Protein AF-A0A4Q3W2I7-F1 (afdb_monomer)

Secondary structure (DSSP, 8-state):
-HHHHSTTS--EEEEEEEHHHHHHS----S--SEEEEEE-S-SS--SHHHHHHGGGGHHHHHHHHHHHTTT-EEEEEEE---SSS-GGGGSHHHHHHHHHHHHHHHHTT-SEEEESBSSSTTB-TTSTHHHHHHHHHTTTTSPEEEE--SSTTTEEEEEETTEEEEEETTT--EE--

Solvent-accessible surface area (backbone atoms only — not comparable to full-atom values): 9590 Å² total; per-residue (Å²): 99,68,44,78,80,39,75,95,54,88,40,71,49,64,31,89,45,41,56,67,57,38,69,74,59,61,79,89,68,78,59,63,57,27,34,30,23,11,41,51,55,42,78,89,55,79,54,71,48,60,42,35,56,47,32,74,51,38,29,55,54,36,45,51,44,15,58,74,51,74,70,30,46,19,35,42,35,50,38,44,76,65,80,60,86,59,73,50,50,50,35,42,47,28,33,18,38,50,51,43,37,52,51,29,29,52,74,46,58,41,74,43,76,41,71,50,42,66,61,70,93,67,22,37,71,94,41,64,35,36,56,52,50,53,31,57,57,75,51,64,96,51,66,76,47,75,51,85,47,98,48,53,65,49,35,40,38,37,31,46,75,94,41,61,30,40,30,33,33,60,80,32,24,68,45,69,96

Sequence (177 aa):
MIKAAVPGIPVIIASPDNFTELNRHRPDCNGYDGLGFAVNPQVHTFDSRSILETAESHWRLVKDTQKMGGGKSAHVGPVTFGGGDDARLHGPVGAAFTASAVMHQSEAGAASVTLYTSHGKRGILGEGLFETIRGLAALQGQPIEIARSPRPLERQAFRIGERMVEIDTEKGGVTGL

Mean predicted aligned error: 4.8 Å

Radius of gyration: 16.47 Å; Cα contacts (8 Å, |Δi|>4): 332; chains: 1; bounding box: 39×36×45 Å

Nearest PDB structures (foldseek):
  7eyo-assembly1_A  TM=6.068E-01  e=2.378E-01  Hirudo nipponia
  5z18-assembly1_B  TM=6.450E-01  e=5.051E+00  Mediterraneibacter gnavus
  2waa-assembly1_A  TM=5.669E-01  e=5.051E+00  Cellvibrio japonicus
  5voo-assembly4_D  TM=4.825E-01  e=7.289E+00  Thermus thermophilus HB8
  8rwl-assembly1_A-2  TM=3.452E-01  e=2.741E+00  Methanopyrus kandleri

pLDDT: mean 88.84, std 6.95, range [64.19, 98.12]

Structure (mmCIF, N/CA/C/O backbone):
data_AF-A0A4Q3W2I7-F1
#
_entry.id   AF-A0A4Q3W2I7-F1
#
loop_
_atom_site.group_PDB
_atom_site.id
_atom_site.type_symbol
_atom_site.label_atom_id
_atom_site.label_alt_id
_atom_site.label_comp_id
_atom_site.label_asym_id
_atom_site.label_entity_id
_atom_site.label_seq_id
_atom_site.pdbx_PDB_ins_code
_atom_site.Cartn_x
_atom_site.Cartn_y
_atom_site.Cartn_z
_atom_site.occupancy
_atom_site.B_iso_or_equiv
_atom_site.auth_seq_id
_atom_site.auth_comp_id
_atom_site.auth_asym_id
_atom_site.auth_atom_id
_atom_site.pdbx_PDB_model_num
ATOM 1 N N . MET A 1 1 ? -18.993 -11.261 21.682 1.00 75.31 1 MET A N 1
ATOM 2 C CA . MET A 1 1 ? -18.162 -10.230 21.014 1.00 75.31 1 MET A CA 1
ATOM 3 C C . MET A 1 1 ? -16.710 -10.667 21.083 1.00 75.31 1 MET A C 1
ATOM 5 O O . MET A 1 1 ? -16.290 -11.008 22.180 1.00 75.31 1 MET A O 1
ATOM 9 N N . ILE A 1 2 ? -15.963 -10.687 19.970 1.00 80.94 2 ILE A N 1
ATOM 10 C CA . ILE A 1 2 ? -14.587 -11.236 19.921 1.00 80.94 2 ILE A CA 1
ATOM 11 C C . ILE A 1 2 ? -13.696 -10.614 21.007 1.00 80.94 2 ILE A C 1
ATOM 13 O O . ILE A 1 2 ? -13.083 -11.344 21.776 1.00 80.94 2 ILE A O 1
ATOM 17 N N . LYS A 1 3 ? -13.735 -9.288 21.191 1.00 84.81 3 LYS A N 1
ATOM 18 C CA . LYS A 1 3 ? -12.982 -8.608 22.262 1.00 84.81 3 LYS A CA 1
ATOM 19 C C . LYS A 1 3 ? -13.279 -9.068 23.693 1.00 84.81 3 LYS A C 1
ATOM 21 O O . LYS A 1 3 ? -12.409 -8.946 24.545 1.00 84.81 3 LYS A O 1
ATOM 26 N N . ALA A 1 4 ? -14.477 -9.580 23.976 1.00 86.19 4 ALA A N 1
ATOM 27 C CA . ALA A 1 4 ? -14.790 -10.113 25.305 1.00 86.19 4 ALA A CA 1
ATOM 28 C C . ALA A 1 4 ? -14.098 -11.462 25.562 1.00 86.19 4 ALA A C 1
ATOM 30 O O . ALA A 1 4 ? -13.833 -11.799 26.709 1.00 86.19 4 ALA A O 1
ATOM 31 N N . ALA A 1 5 ? -13.794 -12.219 24.501 1.00 88.50 5 ALA A N 1
ATOM 32 C CA . ALA A 1 5 ? -13.079 -13.489 24.594 1.00 88.50 5 ALA A CA 1
ATOM 33 C C . ALA A 1 5 ? -11.552 -13.310 24.684 1.00 88.50 5 ALA A C 1
ATOM 35 O O . ALA A 1 5 ? -10.867 -14.206 25.166 1.00 88.50 5 ALA A O 1
ATOM 36 N N . VAL A 1 6 ? -11.020 -12.165 24.237 1.00 90.62 6 VAL A N 1
ATOM 37 C CA . VAL A 1 6 ? -9.579 -11.854 24.229 1.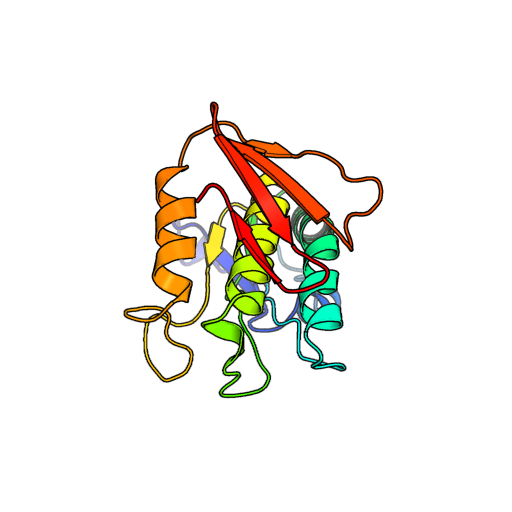00 90.62 6 VAL A CA 1
ATOM 38 C C . VAL A 1 6 ? -9.293 -10.474 24.848 1.00 90.62 6 VAL A C 1
ATOM 40 O O . VAL A 1 6 ? -8.940 -9.524 24.145 1.00 90.62 6 VAL A O 1
ATOM 43 N N . PRO A 1 7 ? -9.476 -10.313 26.172 1.00 89.38 7 PRO A N 1
ATOM 44 C CA . PRO A 1 7 ? -9.300 -9.023 26.831 1.00 89.38 7 PRO A CA 1
ATOM 45 C C . PRO A 1 7 ? -7.859 -8.512 26.696 1.00 89.38 7 PRO A C 1
ATOM 47 O O . PRO A 1 7 ? -6.899 -9.257 26.869 1.00 89.38 7 PRO A O 1
ATOM 50 N N . GLY A 1 8 ? -7.709 -7.219 26.396 1.00 90.12 8 GLY A N 1
ATOM 51 C CA . GLY A 1 8 ? -6.405 -6.555 26.269 1.00 90.12 8 GLY A CA 1
ATOM 52 C C . GLY A 1 8 ? -5.666 -6.796 24.947 1.00 90.12 8 GLY A C 1
ATOM 53 O O . GLY A 1 8 ? -4.638 -6.165 24.722 1.00 90.12 8 GLY A O 1
ATOM 54 N N . ILE A 1 9 ? -6.187 -7.647 24.057 1.00 93.31 9 ILE A N 1
ATOM 55 C CA . ILE A 1 9 ? -5.584 -7.916 22.747 1.00 93.31 9 ILE A CA 1
ATOM 56 C C . ILE A 1 9 ? -6.305 -7.077 21.678 1.00 93.31 9 ILE A C 1
ATOM 58 O O . ILE A 1 9 ? -7.529 -7.192 21.563 1.00 93.31 9 ILE A O 1
ATOM 62 N N . PRO A 1 10 ? -5.593 -6.243 20.891 1.00 92.75 10 PRO A N 1
ATOM 63 C CA . PRO A 1 10 ? -6.186 -5.551 19.752 1.00 92.75 10 PRO A CA 1
ATOM 64 C C . PRO A 1 10 ? -6.756 -6.539 18.730 1.00 92.75 10 PRO A C 1
ATOM 66 O O . PRO A 1 10 ? -6.058 -7.446 18.279 1.00 92.75 10 PRO A O 1
ATOM 69 N N . VAL A 1 11 ? -8.017 -6.351 18.344 1.00 93.06 11 VAL A N 1
ATOM 70 C CA . VAL A 1 11 ? -8.690 -7.204 17.354 1.00 93.06 11 VAL A CA 1
ATOM 71 C C . VAL A 1 11 ? -8.892 -6.425 16.064 1.00 93.06 11 VAL A C 1
ATOM 73 O O . VAL A 1 11 ? -9.725 -5.521 16.007 1.00 93.06 11 VAL A O 1
ATOM 76 N N . ILE A 1 12 ? -8.167 -6.801 15.014 1.00 93.75 12 ILE A N 1
ATOM 77 C CA . ILE A 1 12 ? -8.359 -6.263 13.665 1.00 93.75 12 ILE A CA 1
ATOM 78 C C . ILE A 1 12 ? -9.133 -7.292 12.849 1.00 93.75 12 ILE A C 1
ATOM 80 O O . ILE A 1 12 ? -8.747 -8.459 12.803 1.00 93.75 12 ILE A O 1
ATOM 84 N N . ILE A 1 13 ? -10.220 -6.866 12.209 1.00 92.62 13 ILE A N 1
ATOM 85 C CA . ILE A 1 13 ? -10.956 -7.706 11.258 1.00 92.62 13 ILE A CA 1
ATOM 86 C C . ILE A 1 13 ? -10.685 -7.209 9.843 1.00 92.62 13 ILE A C 1
ATOM 88 O O . ILE A 1 13 ? -10.590 -6.004 9.618 1.00 92.62 13 ILE A O 1
ATOM 92 N N . ALA A 1 14 ? -10.540 -8.118 8.886 1.00 93.44 14 ALA A N 1
ATOM 93 C CA . ALA A 1 14 ? -10.161 -7.745 7.532 1.00 93.44 14 ALA A CA 1
ATOM 94 C C . ALA A 1 14 ? -10.816 -8.631 6.475 1.00 93.44 14 ALA A C 1
ATOM 96 O O . ALA A 1 14 ? -11.084 -9.808 6.714 1.00 93.44 14 ALA A O 1
ATOM 97 N N . SER A 1 15 ? -11.026 -8.049 5.297 1.00 94.38 15 SER A N 1
ATOM 98 C CA . SER A 1 15 ? -11.269 -8.804 4.071 1.00 94.38 15 SER A CA 1
ATOM 99 C C . SER A 1 15 ? -9.932 -9.339 3.543 1.00 94.38 15 SER A C 1
ATOM 101 O O . SER A 1 15 ? -8.998 -8.545 3.399 1.00 94.38 15 SER A O 1
ATOM 103 N N . PRO A 1 16 ? -9.813 -10.640 3.220 1.00 92.50 16 PRO A N 1
ATOM 104 C CA . PRO A 1 16 ? -8.635 -11.156 2.521 1.00 92.50 16 PRO A CA 1
ATOM 105 C C . PRO A 1 16 ? -8.570 -10.679 1.059 1.00 92.50 16 PRO A C 1
ATOM 107 O O . PRO A 1 16 ? -7.531 -10.818 0.420 1.00 92.50 16 PRO A O 1
ATOM 110 N N . ASP A 1 17 ? -9.663 -10.104 0.551 1.00 93.69 17 ASP A N 1
ATOM 111 C CA . ASP A 1 17 ? -9.814 -9.569 -0.799 1.00 93.69 17 ASP A CA 1
ATOM 112 C C . ASP A 1 17 ? -9.773 -8.033 -0.827 1.00 93.69 17 ASP A C 1
ATOM 114 O O . ASP A 1 17 ? -9.735 -7.361 0.212 1.00 93.69 17 ASP A O 1
ATOM 118 N N . ASN A 1 18 ? -9.833 -7.486 -2.045 1.00 95.44 18 ASN A N 1
ATOM 119 C CA . ASN A 1 18 ? -9.882 -6.052 -2.326 1.00 95.44 18 ASN A CA 1
ATOM 120 C C . ASN A 1 18 ? -10.973 -5.308 -1.538 1.00 95.44 18 ASN A C 1
ATOM 122 O O . ASN A 1 18 ? -12.018 -5.867 -1.204 1.00 95.44 18 ASN A O 1
ATOM 126 N N . PHE A 1 19 ? -10.765 -4.001 -1.323 1.00 96.06 19 PHE A N 1
ATOM 127 C CA . PHE A 1 19 ? -11.676 -3.111 -0.581 1.00 96.06 19 PHE A CA 1
ATOM 128 C C . PHE A 1 19 ? -13.153 -3.248 -0.977 1.00 96.06 19 PHE A C 1
ATOM 130 O O . PHE A 1 19 ? -14.031 -3.108 -0.129 1.00 96.06 19 PHE A O 1
ATOM 137 N N . THR A 1 20 ? -13.445 -3.540 -2.247 1.00 95.19 20 THR A N 1
ATOM 138 C CA . THR A 1 20 ? -14.813 -3.762 -2.725 1.00 95.19 20 THR A CA 1
ATOM 139 C C . THR A 1 20 ? -15.556 -4.814 -1.897 1.00 95.19 20 THR A C 1
ATOM 141 O O . THR A 1 20 ? -16.724 -4.596 -1.588 1.00 95.19 20 THR A O 1
ATOM 144 N N . GLU A 1 21 ? -14.898 -5.895 -1.471 1.00 95.00 21 GLU A N 1
ATOM 145 C CA . GLU A 1 21 ? -15.532 -6.936 -0.650 1.00 95.00 21 GLU A CA 1
ATOM 146 C C . GLU A 1 21 ? -15.820 -6.461 0.771 1.00 95.00 21 GLU A C 1
ATOM 148 O O . 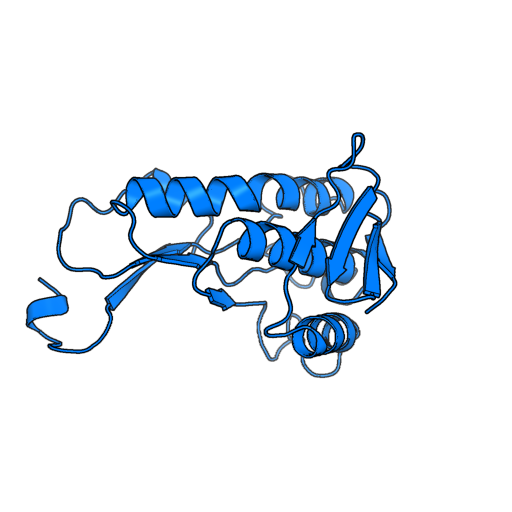GLU A 1 21 ? -16.929 -6.653 1.270 1.00 95.00 21 GLU A O 1
ATOM 153 N N . LEU A 1 22 ? -14.873 -5.745 1.383 1.00 94.19 22 LEU A N 1
ATOM 154 C CA . LEU A 1 22 ? -15.091 -5.091 2.673 1.00 94.19 22 LEU A CA 1
ATOM 155 C C . LEU A 1 22 ? -16.252 -4.080 2.596 1.00 94.19 22 LEU A C 1
ATOM 157 O O . LEU A 1 22 ? -17.071 -3.986 3.508 1.00 94.19 22 LEU A O 1
ATOM 161 N N . ASN A 1 23 ? -16.342 -3.328 1.499 1.00 94.62 23 ASN A N 1
ATOM 162 C CA . ASN A 1 23 ? -17.379 -2.325 1.291 1.00 94.62 23 ASN A CA 1
ATOM 163 C C . ASN A 1 23 ? -18.761 -2.936 0.995 1.00 94.62 23 ASN A C 1
ATOM 165 O O . ASN A 1 23 ? -19.768 -2.319 1.347 1.00 94.62 23 ASN A O 1
ATOM 169 N N . ARG A 1 24 ? -18.817 -4.118 0.362 1.00 94.00 24 ARG A N 1
ATOM 170 C CA . ARG A 1 24 ? -20.050 -4.896 0.133 1.00 94.00 24 ARG A CA 1
ATOM 171 C C . ARG A 1 24 ? -20.571 -5.530 1.421 1.00 94.00 24 ARG A C 1
ATOM 173 O O . ARG A 1 24 ? -21.776 -5.529 1.647 1.00 94.00 24 ARG A O 1
ATOM 180 N N . HIS A 1 25 ? -19.669 -6.025 2.265 1.00 89.25 25 HIS A N 1
ATOM 181 C CA . HIS A 1 25 ? -19.992 -6.763 3.487 1.00 89.25 25 HIS A CA 1
ATOM 182 C C . HIS A 1 25 ? -19.485 -6.013 4.716 1.00 89.25 25 HIS A C 1
ATOM 184 O O . HIS A 1 25 ? -18.606 -6.477 5.447 1.00 89.25 25 HIS A O 1
ATOM 190 N N . ARG A 1 26 ? -20.028 -4.810 4.924 1.00 88.44 26 ARG A N 1
ATOM 191 C CA . ARG A 1 26 ? -19.602 -3.949 6.027 1.00 88.44 26 ARG A CA 1
ATOM 192 C C . ARG A 1 26 ? -19.866 -4.650 7.364 1.00 88.44 26 ARG A C 1
ATOM 194 O O . ARG A 1 26 ? -20.975 -5.136 7.573 1.00 88.44 26 ARG A O 1
ATOM 201 N N . PRO A 1 27 ? -18.887 -4.704 8.280 1.00 82.25 27 PRO A N 1
ATOM 202 C CA . PRO A 1 27 ? -19.109 -5.324 9.577 1.00 82.25 27 PRO A CA 1
ATOM 203 C C . PRO A 1 27 ? -20.132 -4.530 10.402 1.00 82.25 27 PRO A C 1
ATOM 205 O O . PRO A 1 27 ? -19.833 -3.433 10.870 1.00 82.25 27 PRO A O 1
ATOM 208 N N . ASP A 1 28 ? -21.307 -5.115 10.635 1.00 76.69 28 ASP A N 1
ATOM 209 C CA . ASP A 1 28 ? -22.377 -4.529 11.464 1.00 76.69 28 ASP A CA 1
ATOM 210 C C . ASP A 1 28 ? -22.100 -4.628 12.979 1.00 76.69 28 ASP A C 1
ATOM 212 O O . ASP A 1 28 ? -22.903 -4.204 13.813 1.00 76.69 28 ASP A O 1
ATOM 216 N N . CYS A 1 29 ? -20.973 -5.227 13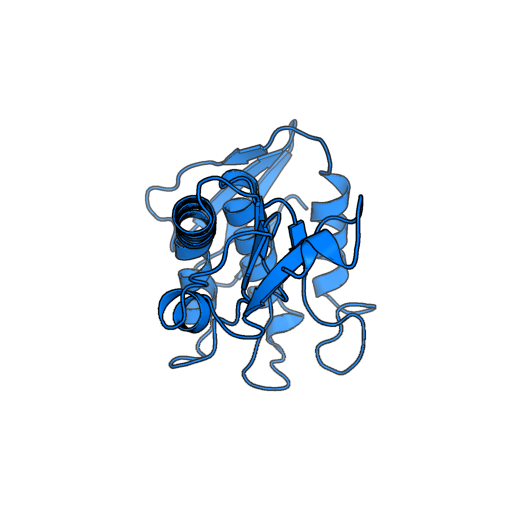.376 1.00 64.88 29 CYS A N 1
ATOM 217 C CA . CYS A 1 29 ? -20.676 -5.536 14.768 1.00 64.88 29 CYS A CA 1
ATOM 218 C C . CYS A 1 29 ? -19.820 -4.464 15.463 1.00 64.88 29 CYS A C 1
ATOM 220 O O . CYS A 1 29 ? -18.865 -3.920 14.918 1.00 64.88 29 CYS A O 1
ATOM 222 N N . ASN A 1 30 ? -20.113 -4.213 16.739 1.00 73.50 30 ASN A N 1
ATOM 223 C CA . ASN A 1 30 ? -19.171 -3.559 17.648 1.00 73.50 30 ASN A CA 1
ATOM 224 C C . ASN A 1 30 ? -18.096 -4.568 18.117 1.00 73.50 30 ASN A C 1
ATOM 226 O O . ASN A 1 30 ? -18.261 -5.779 17.989 1.00 73.50 30 ASN A O 1
ATOM 230 N N . GLY A 1 31 ? -16.989 -4.102 18.705 1.00 83.56 31 GLY A N 1
ATOM 231 C CA . GLY A 1 31 ? -16.005 -4.999 19.338 1.00 83.56 31 GLY A CA 1
ATOM 232 C C . GLY A 1 31 ? -14.854 -5.489 18.451 1.00 83.56 31 GLY A C 1
ATOM 233 O O . GLY A 1 31 ? -14.405 -6.618 18.623 1.00 83.56 31 GLY A O 1
ATOM 234 N N . TYR A 1 32 ? -14.369 -4.627 17.559 1.00 90.88 32 TYR A N 1
ATOM 235 C CA . TYR A 1 32 ? -13.044 -4.677 16.925 1.00 90.88 32 TYR A CA 1
ATOM 236 C C . TYR A 1 32 ? -12.357 -3.313 17.090 1.00 90.88 32 TYR A C 1
ATOM 238 O O . TYR A 1 32 ? -13.045 -2.308 17.311 1.00 90.88 32 TYR A O 1
ATOM 246 N N . ASP A 1 33 ? -11.034 -3.283 16.959 1.00 93.75 33 ASP A N 1
ATOM 247 C CA . ASP A 1 33 ? -10.162 -2.113 17.132 1.00 93.75 33 ASP A CA 1
ATOM 248 C C . ASP A 1 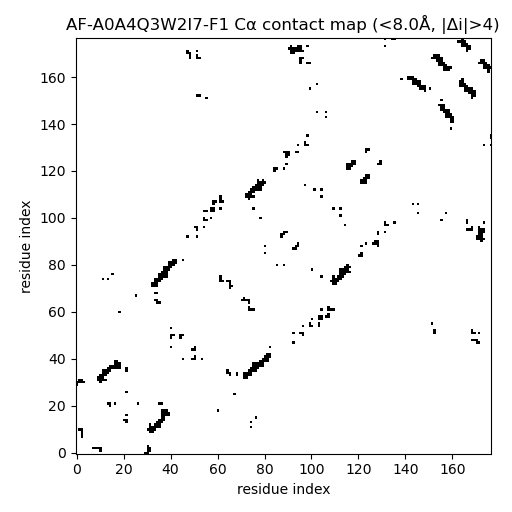33 ? -9.684 -1.510 15.804 1.00 93.75 33 ASP A C 1
ATOM 250 O O . ASP A 1 33 ? -9.263 -0.358 15.777 1.00 93.75 33 ASP A O 1
ATOM 254 N N . GLY A 1 34 ? -9.832 -2.244 14.698 1.00 95.00 34 GLY A N 1
ATOM 255 C CA . GLY A 1 34 ? -9.562 -1.747 13.352 1.00 95.00 34 GLY A CA 1
ATOM 256 C C . GLY A 1 34 ? -10.138 -2.630 12.254 1.00 95.00 34 GLY A C 1
ATOM 257 O O . GLY A 1 34 ? -10.602 -3.746 12.506 1.00 95.00 34 GLY A O 1
ATOM 258 N N . LEU A 1 35 ? -10.113 -2.091 11.038 1.00 95.69 35 LEU A N 1
ATOM 259 C CA . LEU A 1 35 ? -10.561 -2.745 9.813 1.00 95.69 35 LEU A CA 1
ATOM 260 C C . LEU A 1 35 ? -9.402 -2.898 8.836 1.00 95.69 35 LEU A C 1
ATOM 262 O O . LEU A 1 35 ? -8.502 -2.059 8.802 1.00 95.69 35 LEU A O 1
ATOM 266 N N . GLY A 1 36 ? -9.456 -3.923 7.993 1.00 96.69 36 GLY A N 1
ATOM 267 C CA . GLY A 1 36 ? -8.487 -4.081 6.923 1.00 96.69 36 GLY A CA 1
ATOM 268 C C . GLY A 1 36 ? -9.012 -4.726 5.652 1.00 96.69 36 GLY A C 1
ATOM 269 O O . GLY A 1 36 ? -10.121 -5.258 5.599 1.00 96.69 36 GLY A O 1
ATOM 270 N N . PHE A 1 37 ? -8.199 -4.637 4.609 1.00 97.62 37 PHE A N 1
ATOM 271 C CA . PHE A 1 37 ? -8.475 -5.188 3.286 1.00 97.62 37 PHE A CA 1
ATOM 272 C C . PHE A 1 37 ? -7.160 -5.435 2.543 1.00 97.62 37 PHE A C 1
ATOM 274 O O . PHE A 1 37 ? -6.179 -4.724 2.773 1.00 97.62 37 PHE A O 1
ATOM 281 N N . ALA A 1 38 ? -7.144 -6.409 1.636 1.00 96.50 38 ALA A N 1
ATOM 282 C CA . ALA A 1 38 ? -6.018 -6.624 0.734 1.00 96.50 38 ALA A CA 1
ATOM 283 C C . ALA A 1 38 ? -6.072 -5.671 -0.467 1.00 96.50 38 ALA A C 1
ATOM 285 O O . ALA A 1 38 ? -7.107 -5.074 -0.758 1.00 96.50 38 ALA A O 1
ATOM 286 N N . VAL A 1 39 ? -4.961 -5.538 -1.189 1.00 96.12 39 VAL A N 1
ATOM 287 C CA . VAL A 1 39 ? -4.910 -4.779 -2.444 1.00 96.12 39 VAL A CA 1
ATOM 288 C C . VAL A 1 39 ? -4.285 -5.639 -3.527 1.00 96.12 39 VAL A C 1
ATOM 290 O O . VAL A 1 39 ? -3.148 -6.084 -3.406 1.00 96.12 39 VAL A O 1
ATOM 293 N N . ASN A 1 40 ? -5.020 -5.814 -4.617 1.00 94.31 40 ASN A N 1
ATOM 294 C CA . ASN A 1 40 ? -4.546 -6.386 -5.862 1.00 94.31 40 ASN A CA 1
ATOM 295 C C . ASN A 1 40 ? -5.100 -5.557 -7.036 1.00 94.31 40 ASN A C 1
ATOM 297 O O . ASN A 1 40 ? -6.320 -5.564 -7.232 1.00 94.31 40 ASN A O 1
ATOM 301 N N . PRO A 1 41 ? -4.243 -4.900 -7.841 1.00 94.00 41 PRO A N 1
ATOM 302 C CA . PRO A 1 41 ? -4.690 -4.100 -8.979 1.00 94.00 41 PRO A CA 1
ATOM 303 C C . PRO A 1 41 ? -5.141 -4.951 -10.181 1.00 94.00 41 PRO A C 1
ATOM 305 O O . PRO A 1 41 ? -5.827 -4.462 -11.072 1.00 94.00 41 PRO A O 1
ATOM 308 N N . GLN A 1 42 ? -4.791 -6.238 -10.220 1.00 92.88 42 GLN A N 1
ATOM 309 C CA . GLN A 1 42 ? -5.018 -7.119 -11.366 1.00 92.88 42 GLN A CA 1
ATOM 310 C C . GLN A 1 42 ? -6.324 -7.902 -11.219 1.00 92.88 42 GLN A C 1
ATOM 312 O O . GLN A 1 42 ? -6.320 -9.071 -10.827 1.00 92.88 42 GLN A O 1
ATOM 317 N N . VAL A 1 43 ? -7.451 -7.240 -11.484 1.00 87.38 43 VAL A N 1
ATOM 318 C CA . VAL A 1 43 ? -8.789 -7.862 -11.419 1.00 87.38 43 VAL A CA 1
ATOM 319 C C . VAL A 1 43 ? -9.459 -7.886 -12.789 1.00 87.38 43 VAL A C 1
ATOM 321 O O . VAL A 1 43 ? -9.909 -8.936 -13.240 1.00 87.38 43 VAL A O 1
ATOM 324 N N . HIS A 1 44 ? -9.523 -6.732 -13.455 1.00 84.75 44 HIS A N 1
ATOM 325 C CA . HIS A 1 44 ? -10.186 -6.582 -14.756 1.00 84.75 44 HIS A CA 1
ATOM 326 C C . HIS A 1 44 ? -9.206 -6.264 -15.885 1.00 84.75 44 HIS A C 1
ATOM 328 O O . HIS A 1 44 ? -9.428 -6.665 -17.025 1.00 84.75 44 HIS A O 1
ATOM 334 N N . THR A 1 45 ? -8.115 -5.571 -15.567 1.00 88.69 45 THR A N 1
ATOM 335 C CA . THR A 1 45 ? -7.047 -5.210 -16.498 1.00 88.69 45 THR A CA 1
ATOM 336 C C . THR A 1 45 ? -5.696 -5.565 -15.888 1.00 88.69 45 THR A C 1
ATOM 338 O O . THR A 1 45 ? -5.541 -5.657 -14.670 1.00 88.69 45 THR A O 1
ATOM 341 N N . PHE A 1 46 ? -4.731 -5.852 -16.760 1.00 92.06 46 PHE A N 1
ATOM 342 C CA . PHE A 1 46 ? -3.440 -6.420 -16.374 1.00 92.06 46 PHE A CA 1
ATOM 343 C C . PHE A 1 46 ? -2.271 -5.664 -17.002 1.00 92.06 46 PHE A C 1
ATOM 345 O O . PHE A 1 46 ? -1.131 -6.040 -16.769 1.00 92.06 46 PHE A O 1
ATOM 352 N N . ASP A 1 47 ? -2.487 -4.628 -17.810 1.00 92.81 47 ASP A N 1
ATOM 353 C CA . ASP A 1 47 ? -1.387 -3.840 -18.366 1.00 92.81 47 ASP A CA 1
ATOM 354 C C . ASP A 1 47 ? -0.694 -2.998 -17.276 1.00 92.81 47 ASP A C 1
ATOM 356 O O . ASP A 1 47 ? -1.249 -2.731 -16.210 1.00 92.81 47 ASP A O 1
ATOM 360 N N . SER A 1 48 ? 0.561 -2.619 -17.522 1.00 93.88 48 SER A N 1
ATOM 361 C CA . SER A 1 48 ? 1.394 -1.946 -16.516 1.00 93.88 48 SER A CA 1
ATOM 362 C C . SER A 1 48 ? 0.833 -0.591 -16.102 1.00 93.88 48 SER A C 1
ATOM 364 O O . SER A 1 48 ? 0.954 -0.213 -14.940 1.00 93.88 48 SER A O 1
ATOM 366 N N . ARG A 1 49 ? 0.199 0.121 -17.037 1.00 91.44 49 ARG A N 1
ATOM 367 C CA . ARG A 1 49 ? -0.379 1.433 -16.776 1.00 91.44 49 ARG A CA 1
ATOM 368 C C . ARG A 1 49 ? -1.580 1.307 -15.840 1.00 91.44 49 ARG A C 1
ATOM 370 O O . ARG A 1 49 ? -1.577 1.948 -14.798 1.00 91.44 49 ARG A O 1
ATOM 377 N N . SER A 1 50 ? -2.527 0.413 -16.129 1.00 91.44 50 SER A N 1
ATOM 378 C CA . SER A 1 50 ? -3.670 0.143 -15.238 1.00 91.44 50 SER A CA 1
ATOM 379 C C . SER A 1 50 ? -3.235 -0.242 -13.814 1.00 91.44 50 SER A C 1
ATOM 381 O O . SER A 1 50 ? -3.850 0.170 -12.826 1.00 91.44 50 SER A O 1
ATOM 383 N N . ILE A 1 51 ? -2.153 -1.021 -13.692 1.00 93.94 51 ILE A N 1
ATOM 384 C CA . ILE A 1 51 ? -1.582 -1.393 -12.389 1.00 93.94 51 ILE A CA 1
ATOM 385 C C . ILE A 1 51 ? -1.123 -0.149 -11.620 1.00 93.94 51 ILE A C 1
ATOM 387 O O . ILE A 1 51 ? -1.483 0.016 -10.455 1.00 93.94 51 ILE A O 1
ATOM 391 N N . LEU A 1 52 ? -0.354 0.731 -12.264 1.00 93.88 52 LEU A N 1
ATOM 392 C CA . LEU A 1 52 ? 0.192 1.935 -11.634 1.00 93.88 52 LEU A CA 1
ATOM 393 C C . LEU A 1 52 ? -0.903 2.960 -11.300 1.00 93.88 52 LEU A C 1
ATOM 395 O O . LEU A 1 52 ? -0.896 3.518 -10.203 1.00 93.88 52 LEU A O 1
ATOM 399 N N . GLU A 1 53 ? -1.894 3.135 -12.180 1.00 91.94 53 GLU A N 1
ATOM 400 C CA . GLU A 1 53 ? -3.043 4.031 -11.970 1.00 91.94 53 GLU A CA 1
ATOM 401 C C . GLU A 1 53 ? -3.862 3.659 -10.718 1.00 91.94 53 GLU A C 1
ATOM 403 O O . GLU A 1 53 ? -4.445 4.529 -10.068 1.00 91.94 53 GLU A O 1
ATOM 408 N N . THR A 1 54 ? -3.869 2.382 -10.317 1.00 93.06 54 THR A N 1
ATOM 409 C CA . THR A 1 54 ? -4.612 1.921 -9.130 1.00 93.06 54 THR A CA 1
ATOM 410 C C . THR A 1 54 ? -4.131 2.596 -7.838 1.00 93.06 54 THR A C 1
ATOM 412 O O . THR A 1 54 ? -4.939 2.845 -6.934 1.00 93.06 54 THR A O 1
ATOM 415 N N . ALA A 1 55 ? -2.841 2.941 -7.747 1.00 90.69 55 ALA A N 1
ATOM 416 C CA . ALA A 1 55 ? -2.250 3.490 -6.529 1.00 90.69 55 ALA A CA 1
ATOM 417 C C . ALA A 1 55 ? -2.868 4.835 -6.100 1.00 90.69 55 ALA A C 1
ATOM 419 O O . ALA A 1 55 ? -2.960 5.099 -4.901 1.00 90.69 55 ALA A O 1
ATOM 420 N N . GLU A 1 56 ? -3.384 5.633 -7.042 1.00 89.19 56 GLU A N 1
ATOM 421 C CA . GLU A 1 56 ? -4.081 6.903 -6.767 1.00 89.19 56 GLU A CA 1
ATOM 422 C C . GLU A 1 56 ? -5.302 6.724 -5.857 1.00 89.19 56 GLU A C 1
ATOM 424 O O . GLU A 1 56 ? -5.650 7.591 -5.053 1.00 89.19 56 GLU A O 1
ATOM 429 N N . SER A 1 57 ? -5.965 5.567 -5.944 1.00 93.12 57 SER A N 1
ATOM 430 C CA . SER A 1 57 ? -7.143 5.292 -5.121 1.00 93.12 57 SER A CA 1
ATOM 431 C C . SER A 1 57 ? -6.774 4.993 -3.667 1.00 93.12 57 SER A C 1
ATOM 433 O O . SER A 1 57 ? -7.614 5.149 -2.779 1.00 93.12 57 SER A O 1
ATOM 435 N N . HIS A 1 58 ? -5.535 4.578 -3.384 1.00 95.38 58 HIS A N 1
ATOM 436 C CA . HIS A 1 58 ? -5.160 4.001 -2.092 1.00 95.38 58 HIS A CA 1
ATOM 437 C C . HIS A 1 58 ? -5.376 4.952 -0.916 1.00 95.38 58 HIS A C 1
ATOM 439 O O . HIS A 1 58 ? -5.865 4.514 0.128 1.00 95.38 58 HIS A O 1
ATOM 445 N N . TRP A 1 59 ? -5.080 6.246 -1.088 1.00 95.12 59 TRP A N 1
ATOM 446 C CA . TRP A 1 59 ? -5.322 7.235 -0.037 1.00 95.12 59 TRP A CA 1
ATOM 447 C C . TRP A 1 59 ? -6.797 7.236 0.374 1.00 95.12 59 TRP A C 1
ATOM 449 O O . TRP A 1 59 ? -7.145 7.170 1.557 1.00 95.12 59 TRP A O 1
ATOM 459 N N . ARG A 1 60 ? -7.687 7.240 -0.627 1.00 96.75 60 ARG A N 1
ATOM 460 C CA . ARG A 1 60 ? -9.131 7.262 -0.412 1.00 96.75 60 ARG A CA 1
ATOM 461 C C . ARG A 1 60 ? -9.637 5.959 0.200 1.00 96.75 60 ARG A C 1
ATOM 463 O O . ARG A 1 60 ? -10.456 6.027 1.113 1.00 96.75 60 ARG A O 1
ATOM 470 N N . LEU A 1 61 ? -9.125 4.806 -0.237 1.00 97.56 61 LEU A N 1
ATOM 471 C CA . LEU A 1 61 ? -9.497 3.499 0.322 1.00 97.56 61 LEU A CA 1
ATOM 472 C C . LEU A 1 61 ? -9.206 3.422 1.829 1.00 97.56 61 LEU A C 1
ATOM 474 O O . LEU A 1 61 ? -10.037 2.943 2.602 1.00 97.56 61 LEU A O 1
ATOM 478 N N . VAL A 1 62 ? -8.060 3.950 2.269 1.00 98.12 62 VAL A N 1
ATOM 479 C CA . VAL A 1 62 ? -7.708 4.020 3.696 1.00 98.12 62 VAL A CA 1
ATOM 480 C C . VAL A 1 62 ? -8.669 4.936 4.455 1.00 98.12 62 VAL A C 1
ATOM 482 O O . VAL A 1 62 ? -9.212 4.528 5.484 1.00 98.12 62 VAL A O 1
ATOM 485 N N . LYS A 1 63 ? -8.945 6.144 3.943 1.00 97.62 63 LYS A N 1
ATOM 486 C CA . LYS A 1 63 ? -9.882 7.079 4.593 1.00 97.62 63 LYS A CA 1
ATOM 487 C C . LYS A 1 63 ? -11.302 6.530 4.684 1.00 97.62 63 LYS A C 1
ATOM 489 O O . LYS A 1 63 ? -11.945 6.667 5.724 1.00 97.62 63 LYS A O 1
ATOM 494 N N . ASP A 1 64 ? -11.787 5.889 3.627 1.00 96.88 64 ASP A N 1
ATOM 495 C CA . ASP A 1 64 ? -13.117 5.283 3.623 1.00 96.88 64 ASP A CA 1
ATOM 496 C C . ASP A 1 64 ? -13.186 4.090 4.586 1.00 96.88 64 ASP A C 1
ATOM 498 O O . ASP A 1 64 ? -14.187 3.936 5.287 1.00 96.88 64 ASP A O 1
ATOM 502 N N . THR A 1 65 ? -12.106 3.314 4.713 1.00 96.38 65 THR A N 1
ATOM 503 C CA . THR A 1 65 ? -11.993 2.237 5.711 1.00 96.38 65 THR A CA 1
ATOM 504 C C . THR A 1 65 ? -12.067 2.778 7.138 1.00 96.38 65 THR A C 1
ATOM 506 O O . THR A 1 65 ? -12.855 2.277 7.940 1.00 96.38 65 THR A O 1
ATOM 509 N N . GLN A 1 66 ? -11.317 3.840 7.453 1.00 95.69 66 GLN A N 1
ATOM 510 C CA . GLN A 1 66 ? -11.378 4.502 8.764 1.00 95.69 66 GLN A CA 1
ATOM 511 C C . GLN A 1 66 ? -12.786 5.033 9.048 1.00 95.69 66 GLN A C 1
ATOM 513 O O . GLN A 1 66 ? -13.340 4.795 10.121 1.00 95.69 66 GLN A O 1
ATOM 518 N N . LYS A 1 67 ? -13.402 5.716 8.074 1.00 94.00 67 LYS A N 1
ATOM 519 C CA . LYS A 1 67 ? -14.760 6.261 8.199 1.00 94.00 67 LYS A CA 1
ATOM 520 C C . LYS A 1 67 ? -15.787 5.163 8.471 1.00 94.00 67 LYS A C 1
ATOM 522 O O . LYS A 1 67 ? -16.606 5.301 9.374 1.00 94.00 67 LYS A O 1
ATOM 527 N N . MET A 1 68 ? -15.733 4.077 7.709 1.00 91.62 68 MET A N 1
ATOM 528 C CA . MET A 1 68 ? -16.611 2.920 7.876 1.00 91.62 68 MET A CA 1
ATOM 529 C C . MET A 1 68 ? -16.401 2.220 9.223 1.00 91.62 68 MET A C 1
ATOM 531 O O . MET A 1 68 ? -17.369 1.782 9.833 1.00 91.62 68 MET A O 1
ATOM 535 N N . GLY A 1 69 ? -15.162 2.174 9.719 1.00 91.38 69 GLY A N 1
ATOM 536 C CA . GLY A 1 69 ? -14.821 1.635 11.036 1.00 91.38 69 GLY A CA 1
ATOM 537 C C . GLY A 1 69 ? -15.125 2.566 12.213 1.00 91.38 69 GLY A C 1
ATOM 538 O O . GLY A 1 69 ? -14.732 2.251 13.336 1.00 91.38 69 GLY A O 1
ATOM 539 N N . GLY A 1 70 ? -15.773 3.716 11.991 1.00 91.25 70 GLY A N 1
ATOM 540 C CA . GLY A 1 70 ? -16.071 4.690 13.046 1.00 91.25 70 GLY A CA 1
ATOM 541 C C . GLY A 1 70 ? -14.832 5.413 13.586 1.00 91.25 70 GLY A C 1
ATOM 542 O O . GLY A 1 70 ? -14.761 5.701 14.776 1.00 91.25 70 GLY A O 1
ATOM 543 N N . GLY A 1 71 ? -13.836 5.666 12.732 1.00 92.19 71 GLY A N 1
ATOM 544 C CA . GLY A 1 71 ? -12.576 6.336 13.079 1.00 92.19 71 GLY A CA 1
ATOM 545 C C . GLY A 1 71 ? -11.467 5.408 13.586 1.00 92.19 71 GLY A C 1
ATOM 546 O O . GLY A 1 71 ? -10.389 5.883 13.933 1.00 92.19 71 GLY A O 1
ATOM 547 N N . LYS A 1 72 ? -11.712 4.096 13.628 1.00 93.69 72 LYS A N 1
ATOM 548 C CA . LYS A 1 72 ? -10.725 3.079 14.021 1.00 93.69 72 LYS A CA 1
ATOM 549 C C . LYS A 1 72 ? -9.601 2.920 12.996 1.00 93.69 72 LYS A C 1
ATOM 551 O O . LYS A 1 72 ? -9.699 3.400 11.866 1.00 93.69 72 LYS A O 1
ATOM 556 N N . SER A 1 73 ? -8.538 2.216 13.390 1.00 96.12 73 SER A N 1
ATOM 557 C CA . SER A 1 73 ? -7.368 2.015 12.537 1.00 96.12 73 SER A CA 1
ATOM 558 C C . SER A 1 73 ? -7.715 1.265 11.248 1.00 96.12 73 SER A C 1
ATOM 560 O O . SER A 1 73 ? -8.540 0.349 11.232 1.00 96.12 73 SER A O 1
ATOM 562 N N . ALA A 1 74 ? -7.055 1.661 10.159 1.00 97.62 74 ALA A N 1
ATOM 563 C CA . ALA A 1 74 ? -7.111 0.969 8.879 1.00 97.62 74 ALA A CA 1
ATOM 564 C C . ALA A 1 74 ? -5.802 0.214 8.643 1.00 97.62 74 ALA A C 1
ATOM 566 O O . ALA A 1 74 ? -4.721 0.789 8.769 1.00 97.62 74 ALA A O 1
ATOM 567 N N . HIS A 1 75 ? -5.909 -1.060 8.288 1.00 97.94 75 HIS A N 1
ATOM 568 C CA . HIS A 1 75 ? -4.791 -1.954 8.018 1.00 97.94 75 HIS A CA 1
ATOM 569 C C . HIS A 1 75 ? -4.886 -2.434 6.572 1.00 97.94 75 HIS A C 1
ATOM 571 O O . HIS A 1 75 ? -5.884 -3.032 6.182 1.00 97.94 75 HIS A O 1
ATOM 577 N N . VAL A 1 76 ? -3.866 -2.166 5.764 1.00 98.12 76 VAL A N 1
ATOM 578 C CA . VAL A 1 76 ? -3.874 -2.552 4.353 1.00 98.12 76 VAL A CA 1
ATOM 579 C C . VAL A 1 76 ? -2.963 -3.749 4.161 1.00 98.12 76 VAL A C 1
ATOM 581 O O . VAL A 1 76 ? -1.774 -3.690 4.464 1.00 98.12 76 VAL A O 1
ATOM 584 N N . GLY A 1 77 ? -3.513 -4.828 3.627 1.00 95.25 77 GLY A N 1
ATOM 585 C CA . GLY A 1 77 ? -2.726 -5.819 2.931 1.00 95.25 77 GLY A CA 1
ATOM 586 C C . GLY A 1 77 ? -3.202 -7.270 3.061 1.00 95.25 77 GLY A C 1
ATOM 587 O O . GLY A 1 77 ? -4.149 -7.562 3.792 1.00 95.25 77 GLY A O 1
ATOM 588 N N . PRO A 1 78 ? -2.543 -8.176 2.316 1.00 93.12 78 PRO A N 1
ATOM 589 C CA . PRO A 1 78 ? -1.336 -7.891 1.534 1.00 93.12 78 PRO A CA 1
ATOM 590 C C . PRO A 1 78 ? -1.607 -6.989 0.320 1.00 93.12 78 PRO A C 1
ATOM 592 O O . PRO A 1 78 ? -2.618 -7.133 -0.363 1.00 93.12 78 PRO A O 1
ATOM 595 N N . VAL A 1 79 ? -0.700 -6.046 0.063 1.00 94.38 79 VAL A N 1
ATOM 596 C CA . VAL A 1 79 ? -0.570 -5.362 -1.230 1.00 94.38 79 VAL A CA 1
ATOM 597 C C . VAL A 1 79 ? 0.217 -6.297 -2.143 1.00 94.38 79 VAL A C 1
ATOM 599 O O . VAL A 1 79 ? 1.327 -6.700 -1.795 1.00 94.38 79 VAL A O 1
ATOM 602 N N . THR A 1 80 ? -0.373 -6.711 -3.262 1.00 91.00 80 THR A N 1
ATOM 603 C CA . THR A 1 80 ? 0.171 -7.783 -4.102 1.00 91.00 80 THR A CA 1
ATOM 604 C C . THR A 1 80 ? -0.224 -7.656 -5.573 1.00 91.00 80 THR A C 1
ATOM 606 O O . THR A 1 80 ? -1.084 -6.857 -5.930 1.00 91.00 80 THR A O 1
ATOM 609 N N . PHE A 1 81 ? 0.391 -8.480 -6.423 1.00 89.25 81 PHE A N 1
ATOM 610 C CA . PHE A 1 81 ? -0.029 -8.759 -7.798 1.00 89.25 81 PHE A CA 1
ATOM 611 C C . PHE A 1 81 ? -0.786 -10.101 -7.792 1.00 89.25 81 PHE A C 1
ATOM 613 O O . PHE A 1 81 ? -0.253 -11.135 -7.376 1.00 89.25 81 PHE A O 1
ATOM 620 N N . GLY A 1 82 ? -2.067 -10.094 -8.159 1.00 70.56 82 GLY A N 1
ATOM 621 C CA . GLY A 1 82 ? -2.970 -11.246 -8.034 1.00 70.56 82 GLY A CA 1
ATOM 622 C C . GLY A 1 82 ? -3.228 -12.021 -9.325 1.00 70.56 82 GLY A C 1
ATOM 623 O O . GLY A 1 82 ? -4.055 -12.926 -9.310 1.00 70.56 82 GLY A O 1
ATOM 624 N N . GLY A 1 83 ? -2.522 -11.712 -10.418 1.00 64.19 83 GLY A N 1
ATOM 625 C CA . GLY A 1 83 ? -2.683 -12.376 -11.718 1.00 64.19 83 GLY A CA 1
ATOM 626 C C . GLY A 1 83 ? -1.877 -13.663 -11.950 1.00 64.19 83 GLY A C 1
ATOM 627 O O . GLY A 1 83 ? -1.992 -14.247 -13.024 1.00 64.19 83 GLY A O 1
ATOM 628 N N . GLY A 1 84 ? -1.051 -14.101 -10.993 1.00 70.94 84 GLY A N 1
ATOM 629 C CA . GLY A 1 84 ? -0.131 -15.241 -11.146 1.00 70.94 84 GLY A CA 1
ATOM 630 C C . GLY A 1 84 ? 1.339 -14.846 -10.957 1.00 70.94 84 GLY A C 1
ATOM 631 O O . GLY A 1 84 ? 1.635 -13.925 -10.195 1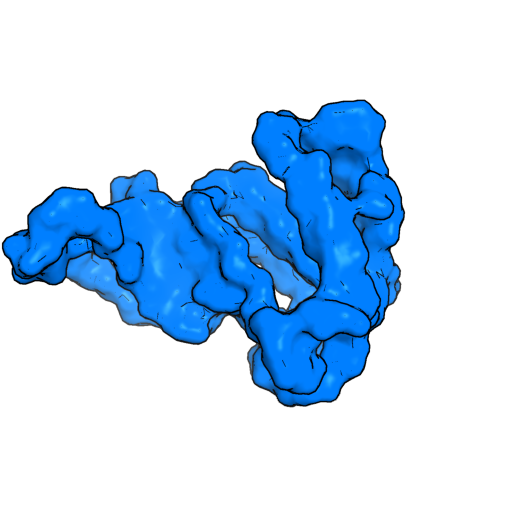.00 70.94 84 GLY A O 1
ATOM 632 N N . ASP A 1 85 ? 2.255 -15.551 -11.629 1.00 79.94 85 ASP A N 1
ATOM 633 C CA . ASP A 1 85 ? 3.694 -15.234 -11.656 1.00 79.94 85 ASP A CA 1
ATOM 634 C C . ASP A 1 85 ? 3.960 -14.065 -12.617 1.00 79.94 85 ASP A C 1
ATOM 636 O O . ASP A 1 85 ? 4.402 -14.246 -13.752 1.00 79.94 85 ASP A O 1
ATOM 640 N N . ASP A 1 86 ? 3.636 -12.849 -12.187 1.00 88.06 86 ASP A N 1
ATOM 641 C CA . ASP A 1 86 ? 3.870 -11.652 -12.988 1.00 88.06 86 ASP A CA 1
ATOM 642 C C . ASP A 1 86 ? 5.304 -11.143 -12.813 1.00 88.06 86 ASP A C 1
ATOM 644 O O . ASP A 1 86 ? 5.654 -10.555 -11.789 1.00 88.06 86 ASP A O 1
ATOM 648 N N . ALA A 1 87 ? 6.133 -11.331 -13.842 1.00 87.69 87 ALA A N 1
ATOM 649 C CA . ALA A 1 87 ? 7.538 -10.926 -13.837 1.00 87.69 87 ALA A CA 1
ATOM 650 C C . ALA A 1 87 ? 7.750 -9.423 -13.572 1.00 87.69 87 ALA A C 1
ATOM 652 O O . ALA A 1 87 ? 8.822 -9.020 -13.121 1.00 87.69 87 ALA A O 1
ATOM 653 N N . ARG A 1 88 ? 6.738 -8.578 -13.813 1.00 91.06 88 ARG A N 1
ATOM 654 C CA . ARG A 1 88 ? 6.826 -7.134 -13.557 1.00 91.06 88 ARG A CA 1
ATOM 655 C C . ARG A 1 88 ? 6.893 -6.790 -12.075 1.00 91.06 88 ARG A C 1
ATOM 657 O O . ARG A 1 88 ? 7.344 -5.690 -11.759 1.00 91.06 88 ARG A O 1
ATOM 664 N N . LEU A 1 89 ? 6.475 -7.703 -11.192 1.00 90.06 89 LEU A N 1
ATOM 665 C CA . LEU A 1 89 ? 6.571 -7.537 -9.741 1.00 90.06 89 LEU A CA 1
ATOM 666 C C . LEU A 1 89 ? 8.006 -7.212 -9.309 1.00 90.06 89 LEU A C 1
ATOM 668 O O . LEU A 1 89 ? 8.223 -6.307 -8.511 1.00 90.06 89 LEU A O 1
ATOM 672 N N . HIS A 1 90 ? 8.984 -7.910 -9.885 1.00 88.75 90 HIS A N 1
ATOM 673 C CA . HIS A 1 90 ? 10.400 -7.759 -9.535 1.00 88.75 90 HIS A CA 1
ATOM 674 C C . HIS A 1 90 ? 11.125 -6.711 -10.388 1.00 88.75 90 HIS A C 1
ATOM 676 O O . HIS A 1 90 ? 12.341 -6.563 -10.291 1.00 88.75 90 HIS A O 1
ATOM 682 N N . GLY A 1 91 ? 10.387 -5.991 -11.236 1.00 91.50 91 GLY A N 1
ATOM 683 C CA . GLY A 1 91 ? 10.910 -4.980 -12.149 1.00 91.50 91 GLY A CA 1
ATOM 684 C C . GLY A 1 91 ? 10.448 -3.553 -11.821 1.00 91.50 91 GLY A C 1
ATOM 685 O O . GLY A 1 91 ? 9.857 -3.299 -10.769 1.00 91.50 91 GLY A O 1
ATOM 686 N N . PRO A 1 92 ? 10.664 -2.601 -12.750 1.00 93.38 92 PRO A N 1
ATOM 687 C CA . PRO A 1 92 ? 10.348 -1.185 -12.539 1.00 93.38 92 PRO A CA 1
ATOM 688 C C . PRO A 1 92 ? 8.878 -0.909 -12.194 1.00 93.38 92 PRO A C 1
ATOM 690 O O . PRO A 1 92 ? 8.584 -0.045 -11.373 1.00 93.38 92 PRO A O 1
ATOM 693 N N . VAL A 1 93 ? 7.944 -1.657 -12.787 1.00 93.88 93 VAL A N 1
ATOM 694 C CA . VAL A 1 93 ? 6.503 -1.500 -12.522 1.00 93.88 93 VAL A CA 1
ATOM 695 C C . VAL A 1 93 ? 6.168 -1.893 -11.082 1.00 93.88 93 VAL A C 1
ATOM 697 O O . VAL A 1 93 ? 5.474 -1.146 -10.399 1.00 93.88 93 VAL A O 1
ATOM 700 N N . GLY A 1 94 ? 6.684 -3.025 -10.595 1.00 93.38 94 GLY A N 1
ATOM 701 C CA . GLY A 1 94 ? 6.501 -3.439 -9.205 1.00 93.38 94 GLY A CA 1
ATOM 702 C C . GLY A 1 94 ? 7.150 -2.475 -8.215 1.00 93.38 94 GLY A C 1
ATOM 703 O O . GLY A 1 94 ? 6.531 -2.136 -7.206 1.00 93.38 94 GLY A O 1
ATOM 704 N N . ALA A 1 95 ? 8.339 -1.951 -8.530 1.00 92.75 95 ALA A N 1
ATOM 705 C CA . ALA A 1 95 ? 8.990 -0.917 -7.725 1.00 92.75 95 ALA A CA 1
ATOM 706 C C . ALA A 1 95 ? 8.128 0.355 -7.621 1.00 92.75 95 ALA A C 1
ATOM 708 O O . ALA A 1 95 ? 7.843 0.812 -6.512 1.00 92.75 95 ALA A O 1
ATOM 709 N N . ALA A 1 96 ? 7.656 0.882 -8.757 1.00 94.62 96 ALA A N 1
ATOM 710 C CA . ALA A 1 96 ? 6.812 2.076 -8.790 1.00 94.62 96 ALA A CA 1
ATOM 711 C C . ALA A 1 96 ? 5.486 1.862 -8.057 1.00 94.62 96 ALA A C 1
ATOM 713 O O . ALA A 1 96 ? 5.148 2.650 -7.178 1.00 94.62 96 ALA A O 1
ATOM 714 N N . PHE A 1 97 ? 4.779 0.761 -8.331 1.00 94.88 97 PHE A N 1
ATOM 715 C CA . PHE A 1 97 ? 3.530 0.449 -7.637 1.00 94.88 97 PHE A CA 1
ATOM 716 C C . PHE A 1 97 ? 3.730 0.343 -6.121 1.00 94.88 97 PHE A C 1
ATOM 718 O O . PHE A 1 97 ? 2.930 0.877 -5.356 1.00 94.88 97 PHE A O 1
ATOM 725 N N . THR A 1 98 ? 4.815 -0.299 -5.675 1.00 93.69 98 THR A N 1
ATOM 726 C CA . THR A 1 98 ? 5.134 -0.442 -4.246 1.00 93.69 98 THR A CA 1
ATOM 727 C C . THR A 1 98 ? 5.384 0.906 -3.588 1.00 93.69 98 THR A C 1
ATOM 729 O O . THR A 1 98 ? 4.785 1.197 -2.553 1.00 93.69 98 THR A O 1
ATOM 732 N N . ALA A 1 99 ? 6.234 1.742 -4.190 1.00 92.62 99 ALA A N 1
ATOM 733 C CA . ALA A 1 99 ? 6.531 3.070 -3.665 1.00 92.62 99 ALA A CA 1
ATOM 734 C C . ALA A 1 99 ? 5.271 3.945 -3.624 1.00 92.62 99 ALA A C 1
ATOM 736 O O . ALA A 1 99 ? 4.971 4.527 -2.581 1.00 92.62 99 ALA A O 1
ATOM 737 N N . SER A 1 100 ? 4.475 3.959 -4.699 1.00 93.38 100 SER A N 1
ATOM 738 C CA . SER A 1 100 ? 3.209 4.697 -4.752 1.00 93.38 100 SER A CA 1
ATOM 739 C C . SER A 1 100 ? 2.214 4.185 -3.714 1.00 93.38 100 SER A C 1
ATOM 741 O O . SER A 1 100 ? 1.530 4.981 -3.071 1.00 93.38 100 SER A O 1
ATOM 743 N N . ALA A 1 101 ? 2.122 2.867 -3.518 1.00 94.31 101 ALA A N 1
ATOM 744 C CA . ALA A 1 101 ? 1.211 2.283 -2.546 1.00 94.31 101 ALA A CA 1
ATOM 745 C C . ALA A 1 101 ? 1.588 2.667 -1.115 1.00 94.31 101 ALA A C 1
ATOM 747 O O . ALA A 1 101 ? 0.730 3.148 -0.375 1.00 94.31 101 ALA A O 1
ATOM 748 N N . VAL A 1 102 ? 2.862 2.51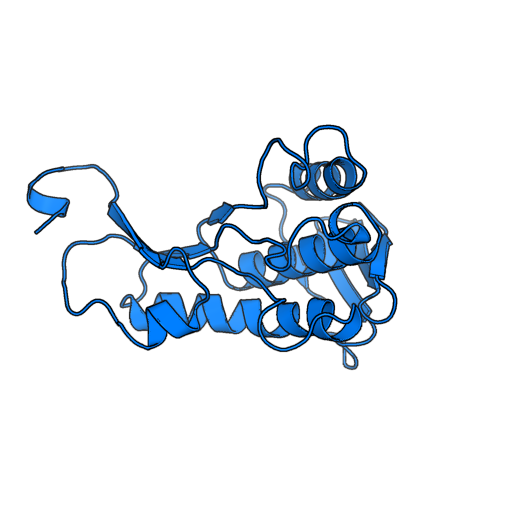2 -0.744 1.00 91.69 102 VAL A N 1
ATOM 749 C CA . VAL A 1 102 ? 3.361 2.887 0.585 1.00 91.69 102 VAL A CA 1
ATOM 750 C C . VAL A 1 102 ? 3.193 4.384 0.822 1.00 91.69 102 VAL A C 1
ATOM 752 O O . VAL A 1 102 ? 2.711 4.765 1.887 1.00 91.69 102 VAL A O 1
ATOM 755 N N . MET A 1 103 ? 3.512 5.223 -0.167 1.00 90.06 103 MET A N 1
ATOM 756 C CA . MET A 1 103 ? 3.353 6.678 -0.091 1.00 90.06 103 MET A CA 1
ATOM 757 C C . MET A 1 103 ? 1.905 7.069 0.237 1.00 90.06 103 MET A C 1
ATOM 759 O O . MET A 1 103 ? 1.652 7.674 1.278 1.00 90.06 103 MET A O 1
ATOM 763 N N . HIS A 1 104 ? 0.943 6.676 -0.605 1.00 92.31 104 HIS A N 1
ATOM 764 C CA . HIS A 1 104 ? -0.461 7.073 -0.444 1.00 92.31 104 HIS A CA 1
ATOM 765 C C . HIS A 1 104 ? -1.107 6.489 0.817 1.00 92.31 104 HIS A C 1
ATOM 767 O O . HIS A 1 104 ? -1.908 7.153 1.478 1.00 92.31 104 HIS A O 1
ATOM 773 N N . GLN A 1 105 ? -0.783 5.240 1.164 1.00 94.31 105 GLN A N 1
ATOM 774 C CA . GLN A 1 105 ? -1.352 4.593 2.348 1.00 94.31 105 GLN A CA 1
ATOM 775 C C . GLN A 1 105 ? -0.787 5.200 3.638 1.00 94.31 105 GLN A C 1
ATOM 777 O O . GLN A 1 105 ? -1.539 5.404 4.593 1.00 94.31 105 GLN A O 1
ATOM 782 N N . SER A 1 106 ? 0.500 5.561 3.648 1.00 90.06 106 SER A N 1
ATOM 783 C CA . SER A 1 106 ? 1.125 6.261 4.777 1.00 90.06 106 SER A CA 1
ATOM 784 C C . SER A 1 106 ? 0.568 7.676 4.934 1.00 90.06 106 SER A C 1
ATOM 786 O O . SER A 1 106 ? 0.193 8.057 6.039 1.00 90.06 106 SER A O 1
ATOM 788 N N . GLU A 1 107 ? 0.409 8.429 3.839 1.00 89.44 107 GLU A N 1
ATOM 789 C CA . GLU A 1 107 ? -0.224 9.760 3.856 1.00 89.44 107 GLU A CA 1
ATOM 790 C C . GLU A 1 107 ? -1.646 9.725 4.413 1.00 89.44 107 GLU A C 1
ATOM 792 O O . GLU A 1 107 ? -2.075 10.610 5.157 1.00 89.44 107 GLU A O 1
ATOM 797 N N . ALA A 1 108 ? -2.403 8.687 4.063 1.00 93.44 108 ALA A N 1
ATOM 798 C CA . ALA A 1 108 ? -3.754 8.516 4.565 1.00 93.44 108 ALA A CA 1
ATOM 799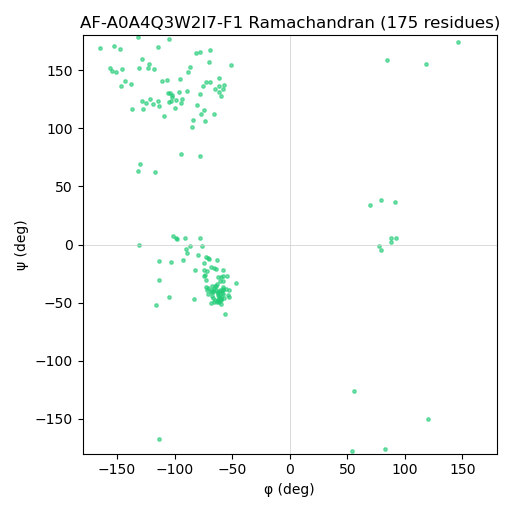 C C . ALA A 1 108 ? -3.804 8.096 6.043 1.00 93.44 108 ALA A C 1
ATOM 801 O O . ALA A 1 108 ? -4.879 8.156 6.651 1.00 93.44 108 ALA A O 1
ATOM 802 N N . GLY A 1 109 ? -2.672 7.723 6.644 1.00 93.69 109 GLY A N 1
ATOM 803 C CA . GLY A 1 109 ? -2.582 7.274 8.029 1.00 93.69 109 GLY A CA 1
ATOM 804 C C . GLY A 1 109 ? -3.018 5.821 8.216 1.00 93.69 109 GLY A C 1
ATOM 805 O O . GLY A 1 109 ? -3.693 5.510 9.200 1.00 93.69 109 GLY A O 1
ATOM 806 N N . ALA A 1 110 ? -2.688 4.935 7.271 1.00 96.50 110 ALA A N 1
ATOM 807 C CA . ALA A 1 110 ? -2.804 3.498 7.497 1.00 96.50 110 ALA A CA 1
ATOM 808 C C . ALA A 1 110 ? -1.956 3.099 8.718 1.00 96.50 110 ALA A C 1
ATOM 810 O O . ALA A 1 110 ? -0.802 3.501 8.843 1.00 96.50 110 ALA A O 1
ATOM 811 N N . ALA A 1 111 ? -2.525 2.301 9.620 1.00 96.44 111 ALA A N 1
ATOM 812 C CA . ALA A 1 111 ? -1.833 1.835 10.820 1.00 96.44 111 ALA A CA 1
ATOM 813 C C . ALA A 1 111 ? -0.804 0.739 10.510 1.00 96.44 111 ALA A C 1
ATOM 815 O O . ALA A 1 111 ? 0.172 0.576 11.236 1.00 96.44 111 ALA A O 1
ATOM 816 N N . SER A 1 112 ? -1.017 -0.016 9.431 1.00 95.69 112 SER A N 1
ATOM 817 C CA . SER A 1 112 ? -0.026 -0.940 8.885 1.00 95.69 112 SER A CA 1
ATOM 818 C C . SER A 1 112 ? -0.256 -1.160 7.397 1.00 95.69 112 SER A C 1
ATOM 820 O O . SER A 1 112 ? -1.404 -1.196 6.947 1.00 95.69 112 SER A O 1
ATOM 822 N N . VAL A 1 113 ? 0.833 -1.406 6.675 1.00 94.69 113 VAL A N 1
ATOM 823 C CA . VAL A 1 113 ? 0.827 -1.869 5.286 1.00 94.69 113 VAL A CA 1
ATOM 824 C C . VAL A 1 113 ? 1.641 -3.155 5.218 1.00 94.69 113 VAL A C 1
ATOM 826 O O . VAL A 1 113 ? 2.808 -3.158 5.606 1.00 94.69 113 VAL A O 1
ATOM 829 N N . THR A 1 114 ? 1.042 -4.252 4.757 1.00 93.50 114 THR A N 1
ATOM 830 C CA . THR A 1 114 ? 1.761 -5.509 4.509 1.00 93.50 114 THR A CA 1
ATOM 831 C C . THR A 1 114 ? 1.972 -5.696 3.012 1.00 93.50 114 THR A C 1
ATOM 833 O O . THR A 1 114 ? 1.050 -5.533 2.213 1.00 93.50 114 THR A O 1
ATOM 836 N N . LEU A 1 115 ? 3.209 -5.998 2.620 1.00 91.56 115 LEU A N 1
ATOM 837 C CA . LEU A 1 115 ? 3.638 -6.050 1.225 1.00 91.56 115 LEU A CA 1
ATOM 838 C C . LEU A 1 115 ? 4.013 -7.480 0.846 1.00 91.56 115 LEU A C 1
ATOM 840 O O . LEU A 1 115 ? 4.925 -8.042 1.450 1.00 91.56 115 LEU A O 1
ATOM 844 N N . TYR A 1 116 ? 3.360 -8.004 -0.192 1.00 91.06 116 TYR A N 1
ATOM 845 C CA . TYR A 1 116 ? 3.725 -9.235 -0.898 1.00 91.06 116 TYR A CA 1
ATOM 846 C C . TYR A 1 116 ? 3.892 -10.478 -0.006 1.00 91.06 116 TYR A C 1
ATOM 848 O O . TYR A 1 116 ? 3.643 -10.478 1.200 1.00 91.06 116 TYR A O 1
ATOM 856 N N . THR A 1 117 ? 4.263 -11.602 -0.617 1.00 89.00 117 THR A N 1
ATOM 857 C CA . THR A 1 117 ? 4.732 -12.766 0.138 1.00 89.00 117 THR A CA 1
ATOM 858 C C . THR A 1 117 ? 6.230 -12.629 0.385 1.00 89.00 117 THR A C 1
ATOM 860 O O . THR A 1 117 ? 6.949 -12.017 -0.398 1.00 89.00 117 THR A O 1
ATOM 863 N N . SER A 1 118 ? 6.738 -13.220 1.465 1.00 86.88 118 SER A N 1
ATOM 864 C CA . SER A 1 118 ? 8.182 -13.225 1.733 1.00 86.88 118 SER A CA 1
ATOM 865 C C . SER A 1 118 ? 8.944 -14.164 0.791 1.00 86.88 118 SER A C 1
ATOM 867 O O . SER A 1 118 ? 10.039 -13.837 0.350 1.00 86.88 118 SER A O 1
ATOM 869 N N . HIS A 1 119 ? 8.344 -15.304 0.439 1.00 85.56 119 HIS A N 1
ATOM 870 C CA . HIS A 1 119 ? 8.966 -16.371 -0.350 1.00 85.56 119 HIS A CA 1
ATOM 871 C C . HIS A 1 119 ? 8.058 -16.830 -1.502 1.00 85.56 119 HIS A C 1
ATOM 873 O O . HIS A 1 119 ? 6.922 -16.367 -1.648 1.00 85.56 119 HIS A O 1
ATOM 879 N N . GLY A 1 120 ? 8.560 -17.781 -2.293 1.00 81.88 120 GLY A N 1
ATOM 880 C CA . GLY A 1 120 ? 7.900 -18.297 -3.489 1.00 81.88 120 GLY A CA 1
ATOM 881 C C . GLY A 1 120 ? 8.140 -17.393 -4.694 1.00 81.88 120 GLY A C 1
ATOM 882 O O . GLY A 1 120 ? 8.855 -16.405 -4.610 1.00 81.88 120 GLY A O 1
ATOM 883 N N . LYS A 1 121 ? 7.521 -17.710 -5.829 1.00 77.25 121 LYS A N 1
ATOM 884 C CA . LYS A 1 121 ? 7.741 -16.971 -7.085 1.00 77.25 121 LYS A CA 1
ATOM 885 C C . LYS A 1 121 ? 7.282 -15.503 -7.047 1.00 77.25 121 LYS A C 1
ATOM 887 O O . LYS A 1 121 ? 7.766 -14.675 -7.809 1.00 77.25 121 LYS A O 1
ATOM 892 N N . ARG A 1 122 ? 6.381 -15.182 -6.114 1.00 79.00 122 ARG A N 1
ATOM 893 C CA . ARG A 1 122 ? 5.918 -13.818 -5.788 1.00 79.00 122 ARG A CA 1
ATOM 894 C C . ARG A 1 122 ? 6.623 -13.230 -4.557 1.00 79.00 122 ARG A C 1
ATOM 896 O O . ARG A 1 122 ? 6.227 -12.185 -4.052 1.00 79.00 122 ARG A O 1
ATOM 903 N N . GLY A 1 123 ? 7.611 -13.958 -4.042 1.00 84.44 123 GLY A N 1
ATOM 904 C CA . GLY A 1 123 ? 8.394 -13.617 -2.871 1.00 84.44 123 GLY A CA 1
ATOM 905 C C . GLY A 1 123 ? 9.363 -12.488 -3.159 1.00 84.44 123 GLY A C 1
ATOM 906 O O . GLY A 1 123 ? 9.975 -12.462 -4.216 1.00 84.44 123 GLY A O 1
ATOM 907 N N . ILE A 1 124 ? 9.508 -11.573 -2.211 1.00 83.50 124 ILE A N 1
ATOM 908 C CA . ILE A 1 124 ? 10.377 -10.399 -2.367 1.00 83.50 124 ILE A CA 1
ATOM 909 C C . ILE A 1 124 ? 11.792 -10.605 -1.830 1.00 83.50 124 ILE A C 1
ATOM 911 O O . ILE A 1 124 ? 12.660 -9.778 -2.081 1.00 83.50 124 ILE A O 1
ATOM 915 N N . LEU A 1 125 ? 12.045 -11.666 -1.060 1.00 82.31 125 LEU A N 1
ATOM 916 C CA . LEU A 1 125 ? 13.373 -11.914 -0.505 1.00 82.31 125 LEU A CA 1
ATOM 917 C C . LEU A 1 125 ? 14.322 -12.418 -1.604 1.00 82.31 125 LEU A C 1
ATOM 919 O O . LEU A 1 125 ? 14.124 -13.510 -2.129 1.00 82.31 125 LEU A O 1
ATOM 923 N N . GLY A 1 126 ? 15.364 -11.634 -1.909 1.00 66.25 126 GLY A N 1
ATOM 924 C CA . GLY A 1 126 ? 16.413 -11.983 -2.882 1.00 66.25 126 GLY A CA 1
ATOM 925 C C . GLY A 1 126 ? 16.174 -11.512 -4.323 1.00 66.25 126 GLY A C 1
ATOM 926 O O . GLY A 1 126 ? 16.973 -11.842 -5.192 1.00 66.25 126 GLY A O 1
ATOM 927 N N . GLU A 1 127 ? 15.118 -10.735 -4.571 1.00 73.12 127 GLU A N 1
ATOM 928 C CA . GLU A 1 127 ? 14.724 -10.232 -5.896 1.00 73.12 127 GLU A CA 1
ATOM 929 C C . GLU A 1 127 ? 14.839 -8.699 -5.981 1.00 73.12 127 GLU A C 1
ATOM 931 O O . GLU A 1 127 ? 14.986 -8.014 -4.966 1.00 73.12 127 GLU A O 1
ATOM 936 N N . GLY A 1 128 ? 14.713 -8.133 -7.189 1.00 71.12 128 GLY A N 1
ATOM 937 C CA . GLY A 1 128 ? 14.862 -6.689 -7.440 1.00 71.12 128 GLY A CA 1
ATOM 938 C C . GLY A 1 128 ? 13.960 -5.780 -6.590 1.00 71.12 128 GLY A C 1
ATOM 939 O O . GLY A 1 128 ? 14.338 -4.650 -6.279 1.00 71.12 128 GLY A O 1
ATOM 940 N N . LEU A 1 129 ? 12.802 -6.276 -6.140 1.00 85.75 129 LEU A N 1
ATOM 941 C CA . LEU A 1 129 ? 11.872 -5.508 -5.307 1.00 85.75 129 LEU A CA 1
ATOM 942 C C . LEU A 1 129 ? 12.368 -5.293 -3.866 1.00 85.75 129 LEU A C 1
ATOM 944 O O . LEU A 1 129 ? 11.953 -4.335 -3.206 1.00 85.75 129 LEU A O 1
ATOM 948 N N . PHE A 1 130 ? 13.273 -6.148 -3.377 1.00 85.62 130 PHE A N 1
ATOM 949 C CA . PHE A 1 130 ? 13.847 -6.018 -2.038 1.00 85.62 130 PHE A CA 1
ATOM 950 C C . PHE A 1 130 ? 14.545 -4.671 -1.848 1.00 85.62 130 PHE A C 1
ATOM 952 O O . PHE A 1 130 ? 14.411 -4.056 -0.794 1.00 85.62 130 PHE A O 1
ATOM 959 N N . GLU A 1 131 ? 15.235 -4.177 -2.876 1.00 86.19 131 GLU A N 1
ATOM 960 C CA . GLU A 1 131 ? 15.964 -2.909 -2.814 1.00 86.19 131 GLU A CA 1
ATOM 961 C C . GLU A 1 131 ? 15.029 -1.708 -2.662 1.00 86.19 131 GLU A C 1
ATOM 963 O O . GLU A 1 131 ? 15.284 -0.830 -1.840 1.00 86.19 131 GLU A O 1
ATOM 968 N N . THR A 1 132 ? 13.892 -1.701 -3.366 1.00 88.38 132 THR A N 1
ATOM 969 C CA . THR A 1 132 ? 12.849 -0.681 -3.173 1.00 88.38 132 THR A CA 1
ATOM 970 C C . THR A 1 132 ? 12.325 -0.708 -1.737 1.00 88.38 132 THR A C 1
ATOM 972 O O . THR A 1 132 ? 12.204 0.335 -1.098 1.00 88.38 132 THR A O 1
ATOM 975 N N . ILE A 1 133 ? 12.048 -1.898 -1.198 1.00 88.69 133 ILE A N 1
ATOM 976 C CA . ILE A 1 133 ? 11.536 -2.055 0.170 1.00 88.69 133 ILE A CA 1
ATOM 977 C C . ILE A 1 133 ? 12.589 -1.640 1.202 1.00 88.69 133 ILE A C 1
ATOM 979 O O . ILE A 1 133 ? 12.256 -0.957 2.168 1.00 88.69 133 ILE A O 1
ATOM 983 N N . ARG A 1 134 ? 13.861 -1.986 0.985 1.00 88.44 134 ARG A N 1
ATOM 984 C CA . ARG A 1 134 ? 14.993 -1.567 1.820 1.00 88.44 134 ARG A CA 1
ATOM 985 C C . ARG A 1 134 ? 15.148 -0.046 1.821 1.00 88.44 134 ARG A C 1
ATOM 987 O O . ARG A 1 134 ? 15.315 0.534 2.892 1.00 88.44 134 ARG A O 1
ATOM 994 N N . GLY A 1 135 ? 15.048 0.591 0.654 1.00 87.44 135 GLY A N 1
ATOM 995 C CA . GLY A 1 135 ? 15.075 2.046 0.516 1.00 87.44 135 GLY A CA 1
ATOM 996 C C . GLY A 1 135 ? 13.930 2.714 1.276 1.00 87.44 135 GLY A C 1
ATOM 997 O O . GLY A 1 135 ? 14.171 3.606 2.081 1.00 87.44 135 GLY A O 1
ATOM 998 N N . LEU A 1 136 ? 12.695 2.223 1.122 1.00 85.81 136 LEU A N 1
ATOM 999 C CA . LEU A 1 136 ? 11.534 2.719 1.874 1.00 85.81 136 LEU A CA 1
ATOM 1000 C C . LEU A 1 136 ? 11.686 2.507 3.389 1.00 85.81 136 LEU A C 1
ATOM 1002 O O . LEU A 1 136 ? 11.355 3.391 4.175 1.00 85.81 136 LEU A O 1
ATOM 1006 N N . ALA A 1 137 ? 12.215 1.359 3.818 1.00 86.31 137 ALA A N 1
ATOM 1007 C CA . ALA A 1 137 ? 12.443 1.062 5.231 1.00 86.31 137 ALA A CA 1
ATOM 1008 C C . ALA A 1 137 ? 13.495 1.989 5.861 1.00 86.31 137 ALA A C 1
ATOM 1010 O O . ALA A 1 137 ? 13.338 2.405 7.007 1.00 86.31 137 ALA A O 1
ATOM 1011 N N . ALA A 1 138 ? 14.530 2.379 5.110 1.00 84.50 138 ALA A N 1
ATOM 1012 C CA . ALA A 1 138 ? 15.534 3.342 5.568 1.00 84.50 138 ALA A CA 1
ATOM 1013 C C . ALA A 1 138 ? 14.954 4.744 5.849 1.00 84.50 138 ALA A C 1
ATOM 1015 O O . ALA A 1 138 ? 15.615 5.574 6.473 1.00 84.50 138 ALA A O 1
ATOM 1016 N N . LEU A 1 139 ? 13.724 5.004 5.403 1.00 77.62 139 LEU A N 1
ATOM 1017 C CA . LEU A 1 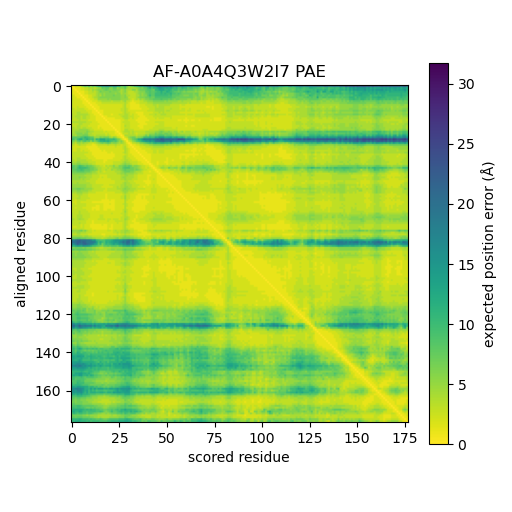139 ? 13.005 6.265 5.564 1.00 77.62 139 LEU A CA 1
ATOM 1018 C C . LEU A 1 139 ? 12.016 6.238 6.748 1.00 77.62 139 LEU A C 1
ATOM 1020 O O . LEU A 1 139 ? 11.283 7.201 6.971 1.00 77.62 139 LEU A O 1
ATOM 1024 N N . GLN A 1 140 ? 11.988 5.152 7.528 1.00 82.38 140 GLN A N 1
ATOM 1025 C CA . GLN A 1 140 ? 11.083 4.982 8.664 1.00 82.38 140 GLN A CA 1
ATOM 1026 C C . GLN A 1 140 ? 11.226 6.102 9.712 1.00 82.38 140 GLN A C 1
ATOM 1028 O O . GLN A 1 140 ? 12.326 6.493 10.097 1.00 82.38 140 GLN A O 1
ATOM 1033 N N . GLY A 1 141 ? 10.085 6.584 10.219 1.00 79.31 141 GLY A N 1
ATOM 1034 C CA . GLY A 1 141 ? 10.021 7.570 11.305 1.00 79.31 141 GLY A CA 1
ATOM 1035 C C . GLY A 1 141 ? 10.310 9.014 10.886 1.00 79.31 141 GLY A C 1
ATOM 1036 O O . GLY A 1 141 ? 10.228 9.913 11.718 1.00 79.31 141 GLY A O 1
ATOM 1037 N N . GLN A 1 142 ? 10.619 9.249 9.612 1.00 81.25 142 GLN A N 1
ATOM 1038 C CA . GLN A 1 142 ? 10.831 10.581 9.056 1.00 81.25 142 GLN A CA 1
ATOM 1039 C C . GLN A 1 142 ? 9.506 11.188 8.562 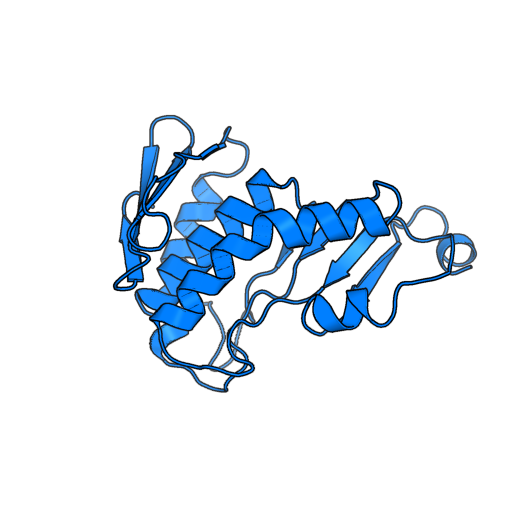1.00 81.25 142 GLN A C 1
ATOM 1041 O O . GLN A 1 142 ? 8.626 10.453 8.102 1.00 81.25 142 GLN A O 1
ATOM 1046 N N . PRO A 1 143 ? 9.342 12.523 8.619 1.00 77.69 143 PRO A N 1
ATOM 1047 C CA . PRO A 1 143 ? 8.181 13.181 8.037 1.00 77.69 143 PRO A CA 1
ATOM 1048 C C . PRO A 1 143 ? 8.182 13.003 6.515 1.00 77.69 143 PRO A C 1
ATOM 1050 O O . PRO A 1 143 ? 9.204 13.209 5.855 1.00 77.69 143 PRO A O 1
ATOM 1053 N N . ILE A 1 144 ? 7.021 12.632 5.977 1.00 75.50 144 ILE A N 1
ATOM 1054 C CA . ILE A 1 144 ? 6.784 12.504 4.540 1.00 75.50 144 ILE A CA 1
ATOM 1055 C C . ILE A 1 144 ? 6.013 13.736 4.075 1.00 75.50 144 ILE A C 1
ATOM 1057 O O . ILE A 1 144 ? 4.947 14.043 4.607 1.00 75.50 144 ILE A O 1
ATOM 1061 N N . GLU A 1 145 ? 6.526 14.411 3.055 1.00 83.62 145 GLU A N 1
ATOM 1062 C CA . GLU A 1 145 ? 5.808 15.452 2.328 1.00 83.62 145 GLU A CA 1
ATOM 1063 C C . GLU A 1 145 ? 5.557 14.989 0.902 1.00 83.62 145 GLU A C 1
ATOM 1065 O O . GLU A 1 145 ? 6.488 14.728 0.148 1.00 83.62 145 GLU A O 1
ATOM 1070 N N . ILE A 1 146 ? 4.295 14.887 0.509 1.00 81.19 146 ILE A N 1
ATOM 1071 C CA . ILE A 1 146 ? 3.946 14.399 -0.825 1.00 81.19 146 ILE A CA 1
ATOM 1072 C C . ILE A 1 146 ? 3.794 15.575 -1.770 1.00 81.19 146 ILE A C 1
ATOM 1074 O O . ILE A 1 146 ? 3.017 16.502 -1.527 1.00 81.19 146 ILE A O 1
ATOM 1078 N N . ALA A 1 147 ? 4.536 15.525 -2.873 1.00 79.50 147 ALA A N 1
ATOM 1079 C CA . ALA A 1 147 ? 4.386 16.479 -3.949 1.00 79.50 147 ALA A CA 1
ATOM 1080 C C . ALA A 1 147 ? 3.139 16.102 -4.753 1.00 79.50 147 ALA A C 1
ATOM 1082 O O . ALA A 1 147 ? 3.088 15.072 -5.428 1.00 79.50 147 ALA A O 1
ATOM 1083 N N . ARG A 1 148 ? 2.112 16.953 -4.695 1.00 78.06 148 ARG A N 1
ATOM 1084 C CA . ARG A 1 148 ? 0.916 16.775 -5.521 1.00 78.06 148 ARG A CA 1
ATOM 1085 C C . ARG A 1 148 ? 1.243 17.131 -6.963 1.00 78.06 148 ARG A C 1
ATOM 1087 O O . ARG A 1 148 ? 1.397 18.300 -7.307 1.00 78.06 148 ARG A O 1
ATOM 1094 N N . SER A 1 149 ? 1.351 16.106 -7.798 1.00 80.25 149 SER A N 1
ATOM 1095 C CA . SER A 1 149 ? 1.560 16.267 -9.230 1.00 80.25 149 SER A CA 1
ATOM 1096 C C . SER A 1 149 ? 0.258 16.703 -9.913 1.00 80.25 149 SER A C 1
ATOM 1098 O O . SER A 1 149 ? -0.792 16.125 -9.633 1.00 80.25 149 SER A O 1
ATOM 1100 N N . PRO A 1 150 ? 0.290 17.672 -10.848 1.00 82.00 150 PRO A N 1
ATOM 1101 C CA . PRO A 1 150 ? -0.849 17.942 -11.728 1.00 82.00 150 PRO A CA 1
ATOM 1102 C C . PRO A 1 150 ? -1.056 16.823 -12.764 1.00 82.00 150 PRO A C 1
ATOM 1104 O O . PRO A 1 150 ? -2.072 16.803 -13.452 1.00 82.00 150 PRO A O 1
ATOM 1107 N N . ARG A 1 151 ? -0.083 15.911 -12.897 1.00 85.81 151 ARG A N 1
ATOM 1108 C CA . ARG A 1 151 ? -0.093 14.757 -13.801 1.00 85.81 151 ARG A CA 1
ATOM 1109 C C . ARG A 1 151 ? 0.318 13.501 -13.021 1.00 85.81 151 ARG A C 1
ATOM 1111 O O . ARG A 1 151 ? 1.373 12.927 -13.292 1.00 85.81 151 ARG A O 1
ATOM 1118 N N . PRO A 1 152 ? -0.472 13.086 -12.013 1.00 81.62 152 PRO A N 1
ATOM 1119 C CA . PRO A 1 152 ? -0.088 12.003 -11.104 1.00 81.62 152 PRO A CA 1
ATOM 1120 C C . PRO A 1 152 ? 0.012 10.640 -11.809 1.00 81.62 152 PRO A C 1
ATOM 1122 O O . PRO A 1 152 ? 0.728 9.750 -11.358 1.00 81.62 152 PRO A O 1
ATOM 1125 N N . LEU A 1 153 ? -0.633 10.505 -12.971 1.00 83.81 153 LEU A N 1
ATOM 1126 C CA . LEU A 1 153 ? -0.538 9.322 -13.828 1.00 83.81 153 LEU A CA 1
ATOM 1127 C C . LEU A 1 153 ? 0.734 9.284 -14.695 1.00 83.81 153 LEU A C 1
ATOM 1129 O O . LEU A 1 153 ? 0.996 8.272 -15.334 1.00 83.81 153 LEU A O 1
ATOM 1133 N N . GLU A 1 154 ? 1.509 10.370 -14.734 1.00 88.19 154 GLU A N 1
ATOM 1134 C CA . GLU A 1 154 ? 2.812 10.415 -15.412 1.00 88.19 154 GLU A CA 1
ATOM 1135 C C . GLU A 1 154 ? 3.965 10.372 -14.404 1.00 88.19 154 GLU A C 1
ATOM 1137 O O . GLU A 1 154 ? 4.957 9.664 -14.594 1.00 88.19 154 GLU A O 1
ATOM 1142 N N . ARG A 1 155 ? 3.853 11.169 -13.333 1.00 89.38 155 ARG A N 1
ATOM 1143 C CA . ARG A 1 155 ? 4.879 11.316 -12.298 1.00 89.38 155 ARG A CA 1
ATOM 1144 C C . ARG A 1 155 ? 4.250 11.561 -10.941 1.00 89.38 155 ARG A C 1
ATOM 1146 O O . ARG A 1 155 ? 3.393 12.437 -10.802 1.00 89.38 155 ARG A O 1
ATOM 1153 N N . GLN A 1 156 ? 4.775 10.880 -9.934 1.00 90.81 156 GLN A N 1
ATOM 1154 C CA . GLN A 1 156 ? 4.544 11.184 -8.524 1.00 90.81 156 GLN A CA 1
ATOM 1155 C C . GLN A 1 156 ? 5.886 11.434 -7.845 1.00 90.81 156 GLN A C 1
ATOM 1157 O O . GLN A 1 156 ? 6.920 10.944 -8.299 1.00 90.81 156 GLN A O 1
ATOM 1162 N N . ALA A 1 157 ? 5.879 12.186 -6.751 1.00 89.44 157 ALA A N 1
ATOM 1163 C CA . ALA A 1 157 ? 7.073 12.366 -5.948 1.00 89.44 157 ALA A CA 1
ATOM 1164 C C . ALA A 1 157 ? 6.708 12.607 -4.485 1.00 89.44 157 ALA A C 1
ATOM 1166 O O . ALA A 1 157 ? 5.678 13.207 -4.171 1.00 89.44 157 ALA A O 1
ATOM 1167 N N . PHE A 1 158 ? 7.572 12.164 -3.583 1.00 87.12 158 PHE A N 1
ATOM 1168 C CA . PHE A 1 158 ? 7.449 12.453 -2.162 1.00 87.12 158 PHE A CA 1
ATOM 1169 C C . PHE A 1 158 ? 8.814 12.675 -1.537 1.00 87.12 158 PHE A C 1
ATOM 1171 O O . PHE A 1 158 ? 9.809 12.039 -1.885 1.00 87.12 158 PHE A O 1
ATOM 1178 N N . ARG A 1 159 ? 8.869 13.651 -0.643 1.00 85.00 159 ARG A N 1
ATOM 1179 C CA . ARG A 1 159 ? 10.061 14.047 0.080 1.00 85.00 159 ARG A CA 1
ATOM 1180 C C . ARG A 1 159 ? 10.051 13.360 1.431 1.00 85.00 159 ARG A C 1
ATOM 1182 O O . ARG A 1 159 ? 9.046 13.411 2.137 1.00 85.00 159 ARG A O 1
ATOM 1189 N N . ILE A 1 160 ? 11.171 12.748 1.795 1.00 76.44 160 ILE A N 1
ATOM 1190 C CA . ILE A 1 160 ? 11.394 12.237 3.145 1.00 76.44 160 ILE A CA 1
ATOM 1191 C C . ILE A 1 160 ? 12.712 12.789 3.675 1.00 76.44 160 ILE A C 1
ATOM 1193 O O . ILE A 1 160 ? 13.780 12.524 3.118 1.00 76.44 160 ILE A O 1
ATOM 1197 N N . GLY A 1 161 ? 12.643 13.582 4.747 1.00 76.44 161 GLY A N 1
ATOM 1198 C CA . GLY A 1 161 ? 13.792 14.378 5.185 1.00 76.44 161 GLY A CA 1
ATOM 1199 C C . GLY A 1 161 ? 14.279 15.281 4.044 1.00 76.44 161 GLY A C 1
ATOM 1200 O O . GLY A 1 161 ? 13.490 16.013 3.454 1.00 76.44 161 GLY A O 1
ATOM 1201 N N . GLU A 1 162 ? 15.560 15.218 3.689 1.00 78.06 162 GLU A N 1
ATOM 1202 C CA . GLU A 1 162 ? 16.128 15.977 2.556 1.00 78.06 162 GLU A CA 1
ATOM 1203 C C . GLU A 1 162 ? 16.075 15.227 1.214 1.00 78.06 162 GLU A C 1
ATOM 1205 O O . GLU A 1 162 ? 16.454 15.776 0.181 1.00 78.06 162 GLU A O 1
ATOM 1210 N N . ARG A 1 163 ? 15.615 13.970 1.201 1.00 82.31 163 ARG A N 1
ATOM 1211 C CA . ARG A 1 163 ? 15.608 13.141 -0.008 1.00 82.31 163 ARG A CA 1
ATOM 1212 C C . ARG A 1 163 ? 14.316 13.327 -0.784 1.00 82.31 163 ARG A C 1
ATOM 1214 O O . ARG A 1 163 ? 13.230 13.231 -0.215 1.00 82.31 163 ARG A O 1
ATOM 1221 N N . MET A 1 164 ? 14.449 13.536 -2.088 1.00 88.38 164 MET A N 1
ATOM 1222 C CA . MET A 1 164 ? 13.343 13.491 -3.036 1.00 88.38 164 MET A CA 1
ATOM 1223 C C . MET A 1 164 ? 13.275 12.089 -3.638 1.00 88.38 164 MET A C 1
ATOM 1225 O O . MET A 1 164 ? 14.256 11.629 -4.219 1.00 88.38 164 MET A O 1
ATOM 1229 N N . VAL A 1 165 ? 12.132 11.422 -3.489 1.00 90.00 165 VAL A N 1
ATOM 1230 C CA . VAL A 1 165 ? 11.835 10.167 -4.181 1.00 90.00 165 VAL A CA 1
ATOM 1231 C C . VAL A 1 165 ? 10.892 10.476 -5.331 1.00 90.00 165 VAL A C 1
ATOM 1233 O O . VAL A 1 165 ? 9.817 11.037 -5.108 1.00 90.00 165 VAL A O 1
ATOM 1236 N N . GLU A 1 166 ? 11.280 10.110 -6.548 1.00 92.88 166 GLU A N 1
ATOM 1237 C CA . GLU A 1 166 ? 10.445 10.267 -7.738 1.00 92.88 166 GLU A CA 1
ATOM 1238 C C . GLU A 1 166 ? 9.998 8.902 -8.250 1.00 92.88 166 GLU A C 1
ATOM 1240 O O . GLU A 1 166 ? 10.759 7.933 -8.266 1.00 92.88 166 GLU A O 1
ATOM 1245 N N . ILE A 1 167 ? 8.746 8.839 -8.689 1.00 93.19 167 ILE A N 1
ATOM 1246 C CA . ILE A 1 167 ? 8.108 7.634 -9.202 1.00 93.19 167 ILE A CA 1
ATOM 1247 C C . ILE A 1 167 ? 7.655 7.908 -10.634 1.00 93.19 167 ILE A C 1
ATOM 1249 O O . ILE A 1 167 ? 6.914 8.860 -10.899 1.00 93.19 167 ILE A O 1
ATOM 1253 N N . ASP A 1 168 ? 8.099 7.062 -11.559 1.00 92.50 168 ASP A N 1
ATOM 1254 C CA . ASP A 1 168 ? 7.622 7.048 -12.940 1.00 92.50 168 ASP A CA 1
ATOM 1255 C C . ASP A 1 168 ? 6.352 6.192 -13.020 1.00 92.50 168 ASP A C 1
ATOM 1257 O O . ASP A 1 168 ? 6.425 4.963 -13.004 1.00 92.50 168 ASP A O 1
ATOM 1261 N N . THR A 1 169 ? 5.180 6.825 -13.064 1.00 88.50 169 THR A N 1
ATOM 1262 C CA . THR A 1 169 ? 3.895 6.111 -13.148 1.00 88.50 169 THR A CA 1
ATOM 1263 C C . THR A 1 169 ? 3.460 5.834 -14.588 1.00 88.50 169 THR A C 1
ATOM 1265 O O . THR A 1 169 ? 2.538 5.049 -14.803 1.00 88.50 169 THR A O 1
ATOM 1268 N N . GLU A 1 170 ? 4.174 6.381 -15.578 1.00 87.94 170 GLU A N 1
ATOM 1269 C CA . GLU A 1 170 ? 3.949 6.098 -16.997 1.00 87.94 170 GLU A CA 1
ATOM 1270 C C . GLU A 1 170 ? 4.654 4.802 -17.432 1.00 87.94 170 GLU A C 1
ATOM 1272 O O . GLU A 1 170 ? 4.063 3.952 -18.101 1.00 87.94 170 GLU A O 1
ATOM 1277 N N . LYS A 1 171 ? 5.927 4.641 -17.054 1.00 86.88 171 LYS A N 1
ATOM 1278 C CA . LYS A 1 171 ? 6.794 3.532 -17.492 1.00 86.88 171 LYS A CA 1
ATOM 1279 C C . LYS A 1 171 ? 7.185 2.579 -16.364 1.00 86.88 171 LYS A C 1
ATOM 1281 O O . LYS A 1 171 ? 7.648 1.470 -16.639 1.00 86.88 171 LYS A O 1
ATOM 1286 N N . GLY A 1 172 ? 6.977 2.976 -15.112 1.00 89.56 172 GLY A N 1
ATOM 1287 C CA . GLY A 1 172 ? 7.508 2.286 -13.942 1.00 89.56 172 GLY A CA 1
ATOM 1288 C C . GLY A 1 172 ? 8.940 2.717 -13.617 1.00 89.56 172 GLY A C 1
ATOM 1289 O O . GLY A 1 172 ? 9.688 3.187 -14.473 1.00 89.56 172 GLY A O 1
ATOM 1290 N N . GLY A 1 173 ? 9.341 2.501 -12.368 1.00 91.12 173 GLY A N 1
ATOM 1291 C CA . GLY A 1 173 ? 10.644 2.872 -11.826 1.00 91.12 173 GLY A CA 1
ATOM 1292 C C . GLY A 1 173 ? 10.549 3.869 -10.674 1.00 91.12 173 GLY A C 1
ATOM 1293 O O . GLY A 1 173 ? 9.579 4.614 -10.537 1.00 91.12 173 GLY A O 1
ATOM 1294 N N . VAL A 1 174 ? 11.585 3.857 -9.838 1.00 92.38 174 VAL A N 1
ATOM 1295 C CA . VAL A 1 174 ? 11.725 4.747 -8.684 1.00 92.38 174 VAL A CA 1
ATOM 1296 C C . VAL A 1 174 ? 13.166 5.238 -8.617 1.00 92.38 174 VAL A C 1
ATOM 1298 O O . VAL A 1 174 ? 14.092 4.451 -8.819 1.00 92.38 174 VAL A O 1
ATOM 1301 N N . THR A 1 175 ? 13.360 6.520 -8.326 1.00 91.38 175 THR A N 1
ATOM 1302 C CA . THR A 1 175 ? 14.675 7.127 -8.075 1.00 91.38 175 THR A CA 1
ATOM 1303 C C . THR A 1 175 ? 14.692 7.787 -6.696 1.00 91.38 175 THR A C 1
ATOM 1305 O O . THR A 1 175 ? 13.653 8.198 -6.185 1.00 91.38 175 THR A O 1
ATOM 1308 N N . GLY A 1 176 ? 15.869 7.870 -6.068 1.00 85.94 176 GLY A N 1
ATOM 1309 C CA . GLY A 1 176 ? 16.033 8.489 -4.742 1.00 85.94 176 GLY A CA 1
ATOM 1310 C C . GLY A 1 176 ? 15.817 7.559 -3.536 1.00 85.94 176 GLY A C 1
ATOM 1311 O O . GLY A 1 176 ? 15.855 8.040 -2.401 1.00 85.94 176 GLY A O 1
ATOM 1312 N N . LEU A 1 177 ? 15.621 6.254 -3.774 1.00 83.56 177 LEU A N 1
ATOM 1313 C CA . LEU A 1 177 ? 15.603 5.189 -2.758 1.00 83.56 177 LEU A CA 1
ATOM 1314 C C . LEU A 1 177 ? 16.973 4.524 -2.584 1.00 83.56 177 LEU A C 1
ATOM 1316 O O . LEU A 1 177 ? 17.691 4.382 -3.599 1.00 83.56 177 LEU A O 1
#

Foldseek 3Di:
DVCVVPPPDAAEEEAAAALVVCVVCPDPDDDHQFYEYADEQPDPDDDLLSLLVVLVCLLVSQLVRCVSVVNGAYAYHDHFHDPPLDPCCLDQSVLLSVVSNCQSNVVSPHPYYHYWDCDDSRHDPPGNNVVSVVQVVVLPPFDKDWDDDPCVCQKTWIDTPNFIWIFGNPPGHIPRD